Protein AF-A0A2T2WGR1-F1 (afdb_monomer_lite)

Radius of gyration: 19.53 Å; chains: 1; bounding box: 46×58×54 Å

pLDDT: mean 74.26, std 20.96, range [35.25, 97.94]

Foldseek 3Di:
DDDPPDPPPDDPLNVLQVVLQVLCVLLVHDGCLLVQLLVQLLVVCVVVVPDPVVSVLLNSLSSLLQVLVNVLQVVQCVQLVDDRNLSSVCLVPADLVDLVSVVVSLVVPPPVPDPVVVSVVSNVSDVVCGPVVSQVSLQSSLQVSLVVCVVSPDDPCSSLLSNLLQADQCQPGDDRSDHHPSRPPSVVSNNVSSVVSVVD

InterPro domains:
  IPR037522 HD-GYP domain [PF13487] (133-195)
  IPR037522 HD-GYP domain [PS51832] (8-200)
  IPR052020 Cyclic di-GMP and 3'3'-cGAMP-specific phosphodiesterases [PTHR45228] (12-194)

Secondary structure (DSSP, 8-state):
-----------HHHHHHHHHHHHHHHHTPPTTHHHHHHHHHHHHHHHTT--HHHHHHHHHHHHHTTHHHHHHHHHHHHHH-S-HHHHHHHHHHS-TT-HHHHHHHHHHTS-TT--HHHHHHHHHHHHHHHHHHHHHHHHHHHHHHHHHHHHTT--SHHHHHHHTTT--TTS--SSS---GGGS-HHHHHHHHHHHHHHT-

Sequence (200 aa):
MEDNEFQENISTAELVASLSRALDLTEGEPMGHAIRACWIGMSVGQALGLPQKERGELYYALLLKDAGCTANAQQVSNWFGTDDRTAKYALKTVNWSNLWQATRYAVGQARPGAPWRQRMQQIVSIGKRGPKAARELVAMRCTRGADIVRQLGWVDVAPQAVLNLDEHWDGSGQPKGLRGHAIPILGRILGLAQTVEIFW

Organism: Sulfobacillus thermosulfidooxidans (NCBI:txid28034)

Structure (mmCIF, N/CA/C/O backbone):
data_AF-A0A2T2WGR1-F1
#
_entry.id   AF-A0A2T2WGR1-F1
#
loop_
_atom_site.group_PDB
_atom_site.id
_atom_site.type_symbol
_atom_site.label_atom_id
_atom_site.label_alt_id
_atom_site.label_comp_id
_atom_site.label_asym_id
_atom_site.label_entity_id
_atom_site.label_seq_id
_atom_site.pdbx_PDB_ins_code
_atom_site.Cartn_x
_atom_site.Cartn_y
_atom_site.Cartn_z
_atom_site.occupancy
_atom_site.B_iso_or_equiv
_atom_site.auth_seq_id
_atom_site.auth_comp_id
_atom_site.auth_asym_id
_atom_site.auth_atom_id
_atom_site.pdbx_PDB_model_num
ATOM 1 N N . MET A 1 1 ? -21.564 41.468 20.670 1.00 38.94 1 MET A N 1
ATOM 2 C CA . MET A 1 1 ? -21.808 41.280 19.229 1.00 38.94 1 MET A CA 1
ATOM 3 C C . MET A 1 1 ? -20.433 41.059 18.636 1.00 38.94 1 MET A C 1
ATOM 5 O O . MET A 1 1 ? -19.704 42.022 18.494 1.00 38.94 1 MET A O 1
ATOM 9 N N . GLU A 1 2 ? -19.892 39.864 18.855 1.00 46.72 2 GLU A N 1
ATOM 10 C CA . GLU A 1 2 ? -20.015 38.678 17.980 1.00 46.72 2 GLU A CA 1
ATOM 11 C C . GLU A 1 2 ? -18.897 38.675 16.934 1.00 46.72 2 GLU A C 1
ATOM 13 O O . GLU A 1 2 ? -19.146 38.811 15.748 1.00 46.72 2 GLU A O 1
ATOM 18 N N . ASP A 1 3 ? -17.669 38.478 17.417 1.00 45.47 3 ASP A N 1
ATOM 19 C CA . ASP A 1 3 ? -16.572 37.931 16.618 1.00 45.47 3 ASP A CA 1
ATOM 20 C C . ASP A 1 3 ? -16.319 36.514 17.149 1.00 45.47 3 ASP A C 1
ATOM 22 O O . ASP A 1 3 ? -15.485 36.291 18.024 1.00 45.47 3 ASP A O 1
ATOM 26 N N . ASN A 1 4 ? -17.138 35.560 16.707 1.00 47.72 4 ASN A N 1
ATOM 27 C CA . ASN A 1 4 ? -16.886 34.133 16.902 1.00 47.72 4 ASN A CA 1
ATOM 28 C C . ASN A 1 4 ? -16.524 33.561 15.527 1.00 47.72 4 ASN A C 1
ATOM 30 O O . ASN A 1 4 ? -17.363 32.986 14.835 1.00 47.72 4 ASN A O 1
ATOM 34 N N . GLU A 1 5 ? -15.291 33.835 15.093 1.00 52.47 5 GLU A N 1
ATOM 35 C CA . GLU A 1 5 ? -14.703 33.221 13.903 1.00 52.47 5 GLU A CA 1
ATOM 36 C C . GLU A 1 5 ? -14.715 31.694 14.062 1.00 52.47 5 GLU A C 1
ATOM 38 O O . GLU A 1 5 ? -14.286 31.140 15.074 1.00 52.47 5 GLU A O 1
ATOM 43 N N . PHE A 1 6 ? -15.248 31.022 13.048 1.00 50.22 6 PHE A N 1
ATOM 44 C CA . PHE A 1 6 ? -15.400 29.579 12.932 1.00 50.22 6 PHE A CA 1
ATOM 45 C C . PHE A 1 6 ? -14.092 28.821 13.234 1.00 50.22 6 PHE A C 1
ATOM 47 O O . PHE A 1 6 ? -13.246 28.650 12.359 1.00 50.22 6 PHE A O 1
ATOM 54 N N . GLN A 1 7 ? -13.941 28.277 14.444 1.00 57.78 7 GLN A N 1
ATOM 55 C CA . GLN A 1 7 ? -13.034 27.147 14.675 1.00 57.78 7 GLN A CA 1
ATOM 56 C C . GLN A 1 7 ? -13.698 25.867 14.146 1.00 57.78 7 GLN A C 1
ATOM 58 O O . GLN A 1 7 ? -14.251 25.067 14.903 1.00 57.78 7 GLN A O 1
ATOM 63 N N . GLU A 1 8 ? -13.680 25.674 12.827 1.00 67.06 8 GLU A N 1
ATOM 64 C CA . GLU A 1 8 ? -13.994 24.375 12.227 1.00 67.06 8 GLU A CA 1
ATOM 65 C C . GLU A 1 8 ? -12.884 23.379 12.597 1.00 67.06 8 GLU A C 1
ATOM 67 O O . GLU A 1 8 ? -11.771 23.417 12.073 1.00 67.06 8 GLU A O 1
ATOM 72 N N . ASN A 1 9 ? -13.170 22.489 13.551 1.00 81.06 9 ASN A N 1
ATOM 73 C CA . ASN A 1 9 ? -12.269 21.399 13.917 1.00 81.06 9 ASN A CA 1
ATOM 74 C C . ASN A 1 9 ? -12.216 20.373 12.776 1.00 81.06 9 ASN A C 1
ATOM 76 O O . ASN A 1 9 ? -13.081 19.502 12.675 1.00 81.06 9 ASN A O 1
ATOM 80 N N . ILE A 1 10 ? -11.191 20.465 11.929 1.00 82.38 10 ILE A N 1
ATOM 81 C CA . ILE A 1 10 ? -10.980 19.525 10.824 1.00 82.38 10 ILE A CA 1
ATOM 82 C C . ILE A 1 10 ? -10.594 18.151 11.386 1.00 82.38 10 ILE A C 1
ATOM 84 O O . ILE A 1 10 ? -9.664 18.022 12.186 1.00 82.38 10 ILE A O 1
ATOM 88 N N . SER A 1 11 ? -11.292 17.101 10.948 1.00 89.06 11 SER A N 1
ATOM 89 C CA . SER A 1 11 ? -10.978 15.736 11.378 1.00 89.06 11 SER A CA 1
ATOM 90 C C . SER A 1 11 ? -9.701 15.205 10.708 1.00 89.06 11 SER A C 1
ATOM 92 O O . SER A 1 11 ? -9.417 15.499 9.546 1.00 89.06 11 SER A O 1
ATOM 94 N N . THR A 1 12 ? -8.945 14.340 11.395 1.00 88.25 12 THR A N 1
ATOM 95 C CA . THR A 1 12 ? -7.776 13.659 10.798 1.00 88.25 12 THR A CA 1
ATOM 96 C C . THR A 1 12 ? -8.153 12.896 9.528 1.00 88.25 12 THR A C 1
ATOM 98 O O . THR A 1 12 ? -7.403 12.898 8.557 1.00 88.25 12 THR A O 1
ATOM 101 N N . ALA A 1 13 ? -9.335 12.275 9.505 1.00 88.31 13 ALA A N 1
ATOM 102 C CA . ALA A 1 13 ? -9.830 11.551 8.341 1.00 88.31 13 ALA A CA 1
ATOM 103 C C . ALA A 1 13 ? -10.025 12.469 7.123 1.00 88.31 13 ALA A C 1
ATOM 105 O O . ALA A 1 13 ? -9.692 12.074 6.009 1.00 88.31 13 ALA A O 1
ATOM 106 N N . GLU A 1 14 ? -10.513 13.690 7.334 1.00 88.81 14 GLU A N 1
ATOM 107 C CA . GLU A 1 14 ? -10.724 14.693 6.288 1.00 88.81 14 GLU A CA 1
ATOM 108 C C . GLU A 1 14 ? -9.405 15.287 5.775 1.00 88.81 14 GLU A C 1
ATOM 110 O O . GLU A 1 14 ? -9.206 15.416 4.562 1.00 88.81 14 GLU A O 1
ATOM 115 N N . LEU A 1 15 ? -8.451 15.546 6.674 1.00 90.69 15 LEU A N 1
ATOM 116 C CA . LEU A 1 15 ? -7.092 15.948 6.298 1.00 90.69 15 LEU A CA 1
ATOM 117 C C . LEU A 1 15 ? -6.384 14.863 5.477 1.00 90.69 15 LEU A C 1
ATOM 119 O O . LEU A 1 15 ? -5.794 15.152 4.440 1.00 90.69 15 LEU A O 1
ATOM 123 N N . VAL A 1 16 ? -6.471 13.598 5.890 1.00 90.75 16 VAL A N 1
ATOM 124 C CA . VAL A 1 16 ? -5.835 12.501 5.146 1.00 90.75 16 VAL A CA 1
ATOM 125 C C . VAL A 1 16 ? -6.541 12.252 3.814 1.00 90.75 16 VAL A C 1
ATOM 127 O O . VAL A 1 16 ? -5.877 12.026 2.804 1.00 90.75 16 VAL A O 1
ATOM 130 N N . ALA A 1 17 ? -7.872 12.334 3.769 1.00 89.88 17 ALA A N 1
ATOM 131 C CA . ALA A 1 17 ? -8.618 12.183 2.524 1.00 89.88 17 ALA A CA 1
ATOM 132 C C . ALA A 1 17 ? -8.290 13.304 1.520 1.00 89.88 17 ALA A C 1
ATOM 134 O O . ALA A 1 17 ? -8.085 13.024 0.337 1.00 89.88 17 ALA A O 1
ATOM 135 N N . SER A 1 18 ? -8.185 14.558 1.968 1.00 90.69 18 SER A N 1
ATOM 136 C CA . SER A 1 18 ? -7.774 15.675 1.104 1.00 90.69 18 SER A CA 1
ATOM 137 C C . SER A 1 18 ? -6.327 15.529 0.623 1.00 90.69 18 SER A C 1
ATOM 139 O O . SER A 1 18 ? -6.069 15.692 -0.572 1.00 90.69 18 SER A O 1
ATOM 141 N N . LEU A 1 19 ? -5.406 15.111 1.498 1.00 88.75 19 LEU A N 1
ATOM 142 C CA . LEU A 1 19 ? -4.027 14.792 1.122 1.00 88.75 19 LEU A CA 1
ATOM 143 C C . LEU A 1 19 ? -3.958 13.656 0.090 1.00 88.75 19 LEU A C 1
ATOM 145 O O . LEU A 1 19 ? -3.221 13.769 -0.887 1.00 88.75 19 LEU A O 1
ATOM 149 N N . SER A 1 20 ? -4.752 12.594 0.254 1.00 89.12 20 SER A N 1
ATOM 150 C CA . SER A 1 20 ? -4.770 11.462 -0.684 1.00 89.12 20 SER A CA 1
ATOM 151 C C . SER A 1 20 ? -5.152 11.889 -2.106 1.00 89.12 20 SER A C 1
ATOM 153 O O . SER A 1 20 ? -4.539 11.451 -3.073 1.00 89.12 20 SER A O 1
ATOM 155 N N . ARG A 1 21 ? -6.080 12.845 -2.248 1.00 87.06 21 ARG A N 1
ATOM 156 C CA . ARG A 1 21 ? -6.448 13.414 -3.555 1.00 87.06 21 ARG A CA 1
ATOM 157 C C . ARG A 1 21 ? -5.318 14.220 -4.189 1.00 87.06 21 ARG A C 1
ATOM 159 O O . ARG A 1 21 ? -5.169 14.205 -5.409 1.00 87.06 21 ARG A O 1
ATOM 166 N N . ALA A 1 22 ? -4.538 14.935 -3.380 1.00 87.56 22 ALA A N 1
ATOM 167 C CA . ALA A 1 22 ? -3.352 15.631 -3.867 1.00 87.56 22 ALA A CA 1
ATOM 168 C C . ALA A 1 22 ? -2.277 14.633 -4.333 1.00 87.56 22 ALA A C 1
ATOM 170 O O . ALA A 1 22 ? -1.659 14.850 -5.375 1.00 87.56 22 ALA A O 1
ATOM 171 N N . LEU A 1 23 ? -2.100 13.519 -3.613 1.00 82.94 23 LEU A N 1
ATOM 172 C CA . LEU A 1 23 ? -1.182 12.443 -3.998 1.00 82.94 23 LEU A CA 1
ATOM 173 C C . LEU A 1 23 ? -1.599 11.786 -5.322 1.00 82.94 23 LEU A C 1
ATOM 175 O O . LEU A 1 23 ? -0.763 11.724 -6.227 1.00 82.94 23 LEU A O 1
ATOM 179 N N . ASP A 1 24 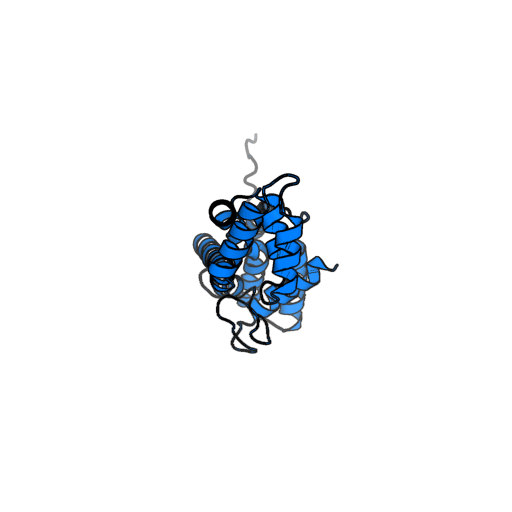? -2.885 11.437 -5.490 1.00 83.50 24 ASP A N 1
ATOM 180 C CA . ASP A 1 24 ? -3.432 10.891 -6.747 1.00 83.50 24 ASP A CA 1
ATOM 181 C C . ASP A 1 24 ? -3.017 11.763 -7.953 1.00 83.50 24 ASP A C 1
ATOM 183 O O . ASP A 1 24 ? -2.518 11.269 -8.969 1.00 83.50 24 ASP A O 1
ATOM 187 N N . LEU A 1 25 ? -3.145 13.091 -7.813 1.00 80.88 25 LEU A N 1
ATOM 188 C CA . LEU A 1 25 ? -2.783 14.052 -8.856 1.00 80.88 25 LEU A CA 1
ATOM 189 C C . LEU A 1 25 ? -1.282 14.027 -9.184 1.00 80.88 25 LEU A C 1
ATOM 191 O O . LEU A 1 25 ? -0.908 14.054 -10.358 1.00 80.88 25 LEU A O 1
ATOM 195 N N . THR A 1 26 ? -0.415 13.979 -8.168 1.00 76.00 26 THR A N 1
ATOM 196 C CA . THR A 1 26 ? 1.048 13.969 -8.369 1.00 76.00 26 THR A CA 1
ATOM 197 C C . THR A 1 26 ? 1.560 12.685 -9.021 1.00 76.00 26 THR A C 1
ATOM 199 O O . THR A 1 26 ? 2.618 12.683 -9.657 1.00 76.00 26 THR A O 1
ATOM 202 N N . GLU A 1 27 ? 0.802 11.600 -8.906 1.00 70.62 27 GLU A N 1
ATOM 203 C CA . GLU A 1 27 ? 1.142 10.299 -9.480 1.00 70.62 27 GLU A CA 1
ATOM 204 C C . GLU A 1 27 ? 0.565 10.075 -10.873 1.00 70.62 27 GLU A C 1
ATOM 206 O O . GLU A 1 27 ? 0.993 9.156 -11.578 1.00 70.62 27 GLU A O 1
ATOM 211 N N . GLY A 1 28 ? -0.350 10.951 -11.293 1.00 70.69 28 GLY A N 1
ATOM 212 C CA . GLY A 1 28 ? -1.073 10.829 -12.551 1.00 70.69 28 GLY A CA 1
ATOM 213 C C . GLY A 1 28 ? -2.161 9.758 -12.516 1.00 70.69 28 GLY A C 1
ATOM 214 O O . GLY A 1 28 ? -2.515 9.248 -13.581 1.00 70.69 28 GLY A O 1
ATOM 215 N N . GLU A 1 29 ? -2.661 9.423 -11.324 1.00 75.25 29 GLU A N 1
ATOM 216 C CA . GLU A 1 29 ? -3.815 8.548 -11.137 1.00 75.25 29 GLU A CA 1
ATOM 217 C C . GLU A 1 29 ? -5.130 9.326 -11.324 1.00 75.25 29 GLU A C 1
ATOM 219 O O . GLU A 1 29 ? -5.175 10.551 -11.135 1.00 75.25 29 GLU A O 1
ATOM 224 N N . PRO A 1 30 ? -6.232 8.651 -11.693 1.00 80.31 30 PRO A N 1
ATOM 225 C CA . PRO A 1 30 ? -7.546 9.278 -11.724 1.00 80.31 30 PRO A CA 1
ATOM 226 C C . PRO A 1 30 ? -7.929 9.790 -10.332 1.00 80.31 30 PRO A C 1
ATOM 228 O O . PRO A 1 30 ? -7.845 9.053 -9.351 1.00 80.31 30 PRO A O 1
ATOM 231 N N . MET A 1 31 ? -8.419 11.031 -10.242 1.00 82.62 31 MET A N 1
ATOM 232 C CA . MET A 1 31 ? -8.813 11.624 -8.959 1.00 82.62 31 MET A CA 1
ATOM 233 C C . MET A 1 31 ? -9.750 10.706 -8.165 1.00 82.62 31 MET A C 1
ATOM 235 O O . MET A 1 31 ? -10.770 10.236 -8.678 1.00 82.62 31 MET A O 1
ATOM 239 N N . GLY A 1 32 ? -9.425 10.489 -6.890 1.00 86.44 32 GLY A N 1
ATOM 240 C CA . GLY A 1 32 ? -10.196 9.631 -5.997 1.00 86.44 32 GLY A CA 1
ATOM 241 C C . GLY A 1 32 ? -9.827 8.151 -6.086 1.00 86.44 32 GLY A C 1
ATOM 242 O O . GLY A 1 32 ? -10.565 7.343 -5.525 1.00 86.44 32 GLY A O 1
ATOM 243 N N . HIS A 1 33 ? -8.721 7.800 -6.750 1.00 90.19 33 HIS A N 1
ATOM 244 C CA . HIS A 1 33 ? -8.173 6.442 -6.794 1.00 90.19 33 HIS A CA 1
ATOM 245 C C . HIS A 1 33 ? -7.984 5.887 -5.380 1.00 90.19 33 HIS A C 1
ATOM 247 O O . HIS A 1 33 ? -8.557 4.853 -5.023 1.00 90.19 33 HIS A O 1
ATOM 253 N N . ALA A 1 34 ? -7.279 6.628 -4.521 1.00 92.12 34 ALA A N 1
ATOM 254 C CA . ALA A 1 34 ? -7.077 6.227 -3.134 1.00 92.12 34 ALA A CA 1
ATOM 255 C C . ALA A 1 34 ? -8.397 6.053 -2.361 1.00 92.12 34 ALA A C 1
ATOM 257 O O . ALA A 1 34 ? -8.538 5.114 -1.578 1.00 92.12 34 ALA A O 1
ATOM 258 N N . ILE A 1 35 ? -9.394 6.907 -2.613 1.00 94.31 35 ILE A N 1
ATOM 259 C CA . ILE A 1 35 ? -10.696 6.858 -1.931 1.00 94.31 35 ILE A CA 1
ATOM 260 C C . ILE A 1 35 ? -11.526 5.652 -2.391 1.00 94.31 35 ILE A C 1
ATOM 262 O O . ILE A 1 35 ? -12.111 4.965 -1.554 1.00 94.31 35 ILE A O 1
ATOM 266 N N . ARG A 1 36 ? -11.574 5.360 -3.697 1.00 95.00 36 ARG A N 1
ATOM 267 C CA . ARG A 1 36 ? -12.288 4.188 -4.230 1.00 95.00 36 ARG A CA 1
ATOM 268 C C . ARG A 1 36 ? -11.655 2.888 -3.738 1.00 95.00 36 ARG A C 1
ATOM 270 O O . ARG A 1 36 ? -12.367 2.018 -3.236 1.00 95.00 36 ARG A O 1
ATOM 277 N N . ALA A 1 37 ? -10.324 2.798 -3.776 1.00 95.19 37 ALA A N 1
ATOM 278 C CA . ALA A 1 37 ? -9.593 1.670 -3.209 1.00 95.19 37 ALA A CA 1
ATOM 279 C C . ALA A 1 37 ? -9.858 1.547 -1.698 1.00 95.19 37 ALA A C 1
ATOM 281 O O . ALA A 1 37 ? -10.085 0.446 -1.197 1.00 95.19 37 ALA A O 1
ATOM 282 N N . CYS A 1 38 ? -9.911 2.672 -0.975 1.00 96.75 38 CYS A N 1
ATOM 283 C CA . CYS A 1 38 ? -10.272 2.692 0.440 1.00 96.75 38 CYS A CA 1
ATOM 284 C C . CYS A 1 38 ? -11.665 2.105 0.681 1.00 96.75 38 CYS A C 1
ATOM 286 O O . CYS A 1 38 ? -11.827 1.215 1.514 1.00 96.75 38 CYS A O 1
ATOM 288 N N . TRP A 1 39 ? -12.662 2.520 -0.096 1.00 97.00 39 TRP A N 1
ATOM 289 C CA . TRP A 1 39 ? -14.022 2.005 0.033 1.00 97.00 39 TRP A CA 1
ATOM 290 C C . TRP A 1 39 ? -14.115 0.492 -0.225 1.00 97.00 39 TRP A C 1
ATOM 292 O O . TRP A 1 39 ? -14.731 -0.232 0.566 1.00 97.00 39 TRP A O 1
ATOM 302 N N . ILE A 1 40 ? -13.445 -0.008 -1.268 1.00 97.38 40 ILE A N 1
ATOM 303 C CA . ILE A 1 40 ? -13.381 -1.445 -1.579 1.00 97.38 40 ILE A CA 1
ATOM 304 C C . ILE A 1 40 ? -12.699 -2.206 -0.435 1.00 97.38 40 ILE A C 1
ATOM 306 O O . ILE A 1 40 ? -13.253 -3.170 0.095 1.00 97.38 40 ILE A O 1
ATOM 310 N N . GLY A 1 41 ? -11.516 -1.756 -0.013 1.00 97.44 41 GLY A N 1
ATOM 311 C CA . GLY A 1 41 ? -10.738 -2.422 1.030 1.00 97.44 41 GLY A CA 1
ATOM 312 C C . GLY A 1 41 ? -11.450 -2.435 2.383 1.00 97.44 41 GLY A C 1
ATOM 313 O O . GLY A 1 41 ? -11.480 -3.467 3.052 1.00 97.44 41 GLY A O 1
ATOM 314 N N . MET A 1 42 ? -12.101 -1.333 2.762 1.00 97.94 42 MET A N 1
ATOM 315 C CA . MET A 1 42 ? -12.898 -1.256 3.990 1.00 97.94 42 MET A CA 1
ATOM 316 C C . MET A 1 42 ? -14.113 -2.184 3.948 1.00 97.94 42 MET A C 1
ATOM 318 O O . MET A 1 42 ? -14.413 -2.831 4.953 1.00 97.94 42 MET A O 1
ATOM 322 N N . SER A 1 43 ? -14.761 -2.317 2.787 1.00 97.88 43 SER A N 1
ATOM 323 C CA . SER A 1 43 ? -15.871 -3.259 2.592 1.00 97.88 43 SER A CA 1
ATOM 324 C C . SER A 1 43 ? -15.414 -4.709 2.777 1.00 97.88 43 SER A C 1
ATOM 326 O O . SER A 1 43 ? -16.065 -5.483 3.481 1.00 97.88 43 SER A O 1
ATOM 328 N N . VAL A 1 44 ? -14.248 -5.066 2.229 1.00 97.81 44 VAL A N 1
ATOM 329 C CA . VAL A 1 44 ? -13.627 -6.385 2.434 1.00 97.81 44 VAL A CA 1
ATOM 330 C C . VAL A 1 44 ? -13.270 -6.601 3.907 1.00 97.81 44 VAL A C 1
ATOM 332 O O . VAL A 1 44 ?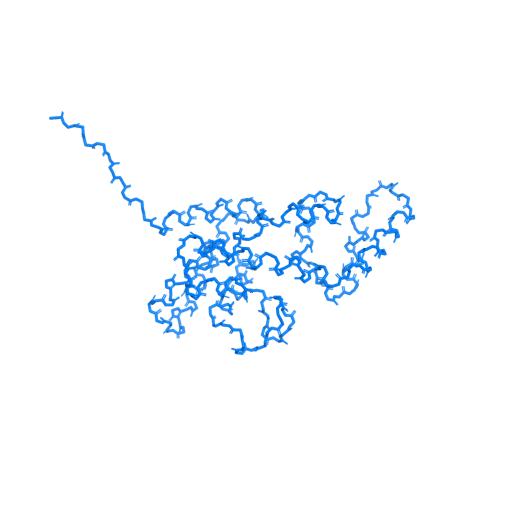 -13.614 -7.634 4.479 1.00 97.81 44 VAL A O 1
ATOM 335 N N . GLY A 1 45 ? -12.626 -5.626 4.553 1.00 97.25 45 GLY A N 1
ATOM 336 C CA . GLY A 1 45 ? -12.263 -5.709 5.969 1.00 97.25 45 GLY A CA 1
ATOM 337 C C . GLY A 1 45 ? -13.477 -5.869 6.890 1.00 97.25 45 GLY A C 1
ATOM 338 O O . GLY A 1 45 ? -13.427 -6.626 7.860 1.00 97.25 45 GLY A O 1
ATOM 339 N N . GLN A 1 46 ? -14.590 -5.209 6.567 1.00 97.31 46 GLN A N 1
ATOM 340 C CA . GLN A 1 46 ? -15.856 -5.376 7.277 1.00 97.31 46 GLN A CA 1
ATOM 341 C C . GLN A 1 46 ? -16.452 -6.771 7.066 1.00 97.31 46 GLN A C 1
ATOM 343 O O . GLN A 1 46 ? -16.861 -7.397 8.042 1.00 97.31 46 GLN A O 1
ATOM 348 N N . ALA A 1 47 ? -16.468 -7.277 5.831 1.00 97.75 47 ALA A N 1
ATOM 349 C CA . ALA A 1 47 ? -16.977 -8.614 5.523 1.00 97.75 47 ALA A CA 1
ATOM 350 C C . ALA A 1 47 ? -16.163 -9.731 6.202 1.00 97.75 47 ALA A C 1
ATOM 352 O O . ALA A 1 47 ? -16.721 -10.754 6.589 1.00 97.75 47 ALA A O 1
ATOM 353 N N . LEU A 1 48 ? -14.857 -9.520 6.394 1.00 97.06 48 LEU A N 1
ATOM 354 C CA . LEU A 1 48 ? -13.969 -10.432 7.123 1.00 97.06 48 LEU A CA 1
ATOM 355 C C . LEU A 1 48 ? -14.077 -10.315 8.653 1.00 97.06 48 LEU A C 1
ATOM 357 O O . LEU A 1 48 ? -13.437 -11.088 9.362 1.00 97.06 48 LEU A O 1
ATOM 361 N N . GLY A 1 49 ? -14.856 -9.361 9.172 1.00 97.12 49 GLY A N 1
ATOM 362 C CA . GLY A 1 49 ? -15.028 -9.162 10.610 1.00 97.12 49 GLY A CA 1
ATOM 363 C C . GLY A 1 49 ? -13.787 -8.609 11.316 1.00 97.12 49 GLY A C 1
ATOM 364 O O . GLY A 1 49 ? -13.561 -8.933 12.481 1.00 97.12 49 GLY A O 1
ATOM 365 N N . LEU A 1 50 ? -12.973 -7.788 10.636 1.00 96.31 50 LEU A N 1
ATOM 366 C CA . LEU A 1 50 ? -11.777 -7.206 11.252 1.00 96.31 50 LEU A CA 1
ATOM 367 C C . LEU A 1 50 ? -12.133 -6.360 12.494 1.00 96.31 50 LEU A C 1
ATOM 369 O O . LEU A 1 50 ? -13.095 -5.580 12.454 1.00 96.31 50 LEU A O 1
ATOM 373 N N . PRO A 1 51 ? -11.339 -6.441 13.581 1.00 95.81 51 PRO A N 1
ATOM 374 C CA . PRO A 1 51 ? -11.528 -5.610 14.766 1.00 95.81 51 PRO A CA 1
ATOM 375 C C . PRO A 1 51 ? -11.536 -4.113 14.436 1.00 95.81 51 PRO A C 1
ATOM 377 O O . PRO A 1 51 ? -10.866 -3.661 13.509 1.00 95.81 51 PRO A O 1
ATOM 380 N N . GLN A 1 52 ? -12.239 -3.306 15.238 1.00 92.69 52 GLN A N 1
ATOM 381 C CA . GLN A 1 52 ? -12.330 -1.852 15.024 1.00 92.69 52 GLN A CA 1
ATOM 382 C C . GLN A 1 52 ? -10.956 -1.176 14.904 1.00 92.69 52 GLN A C 1
ATOM 384 O O . GLN A 1 52 ? -10.779 -0.315 14.045 1.00 92.69 52 GLN A O 1
ATOM 389 N N . LYS A 1 53 ? -9.984 -1.594 15.727 1.00 91.56 53 LYS A N 1
ATOM 390 C CA . LYS A 1 53 ? -8.612 -1.072 15.679 1.00 91.56 53 LYS A CA 1
ATOM 391 C C . LYS A 1 53 ? -7.964 -1.332 14.313 1.00 91.56 53 LYS A C 1
ATOM 393 O O . LYS A 1 53 ? -7.461 -0.405 13.690 1.00 91.56 53 LYS A O 1
ATOM 398 N N . GLU A 1 54 ? -8.039 -2.566 13.818 1.00 93.62 54 GLU A N 1
ATOM 399 C CA . GLU A 1 54 ? -7.465 -2.949 12.522 1.00 93.62 54 GLU A CA 1
ATOM 400 C C . GLU A 1 54 ? -8.182 -2.289 11.343 1.00 93.62 54 GLU A C 1
ATOM 402 O O . GLU A 1 54 ? -7.537 -1.929 10.366 1.00 93.62 54 GLU A O 1
ATOM 407 N N . ARG A 1 55 ? -9.498 -2.067 11.437 1.00 94.44 55 ARG A N 1
ATOM 408 C CA . ARG A 1 55 ? -10.242 -1.301 10.426 1.00 94.44 55 ARG A CA 1
ATOM 409 C C . ARG A 1 55 ? -9.787 0.158 10.358 1.00 94.44 55 ARG A C 1
ATOM 411 O O . ARG A 1 55 ? -9.696 0.704 9.265 1.00 94.44 55 ARG A O 1
ATOM 418 N N . GLY A 1 56 ? -9.465 0.773 11.498 1.00 93.19 56 GLY A N 1
ATOM 419 C CA . GLY A 1 56 ? -8.870 2.112 11.538 1.00 93.19 56 GLY A CA 1
ATOM 420 C C . GLY A 1 56 ? -7.496 2.155 10.863 1.00 93.19 56 GLY A C 1
ATOM 421 O O . GLY A 1 56 ? -7.253 3.008 10.016 1.00 93.19 56 GLY A O 1
ATOM 422 N N . GLU A 1 57 ? -6.626 1.194 11.173 1.00 94.25 57 GLU A N 1
ATOM 423 C CA . GLU A 1 57 ? -5.313 1.056 10.524 1.00 94.25 57 GLU A CA 1
ATOM 424 C C . GLU A 1 57 ? -5.445 0.814 9.010 1.00 94.25 57 GLU A C 1
ATOM 426 O O . GLU A 1 57 ? -4.741 1.432 8.213 1.00 94.25 57 GLU A O 1
ATOM 431 N N . LEU A 1 58 ? -6.381 -0.047 8.601 1.00 95.88 58 LEU A N 1
ATOM 432 C CA . LEU A 1 58 ? -6.670 -0.342 7.199 1.00 95.88 58 LEU A CA 1
ATOM 433 C C . LEU A 1 58 ? -7.134 0.907 6.438 1.00 95.88 58 LEU A C 1
ATOM 435 O O . LEU A 1 58 ? -6.661 1.146 5.329 1.00 95.88 58 LEU A O 1
ATOM 439 N N . TYR A 1 59 ? -8.014 1.712 7.038 1.00 95.31 59 TYR A N 1
ATOM 440 C CA . TYR A 1 59 ? -8.520 2.952 6.446 1.00 95.31 59 TYR A CA 1
ATOM 441 C C . TYR A 1 59 ? -7.381 3.908 6.072 1.00 95.31 59 TYR A C 1
ATOM 443 O O . TYR A 1 59 ? -7.285 4.353 4.927 1.00 95.31 59 TYR A O 1
ATOM 451 N N . TYR A 1 60 ? -6.478 4.185 7.015 1.00 94.12 60 TYR A N 1
ATOM 452 C CA . TYR A 1 60 ? -5.358 5.093 6.767 1.00 94.12 60 TYR A CA 1
ATOM 453 C C . TYR A 1 60 ? -4.301 4.475 5.851 1.00 94.12 60 TYR A C 1
ATOM 455 O O . TYR A 1 60 ? -3.768 5.175 4.991 1.00 94.12 60 TYR A O 1
ATOM 463 N N . ALA A 1 61 ? -4.051 3.166 5.960 1.00 94.88 61 ALA A N 1
ATOM 464 C CA . ALA A 1 61 ? -3.166 2.464 5.037 1.00 94.88 61 ALA A CA 1
ATOM 465 C C . ALA A 1 61 ? -3.651 2.568 3.584 1.00 94.88 61 ALA A C 1
ATOM 467 O O . ALA A 1 61 ? -2.836 2.810 2.704 1.00 94.88 61 ALA A O 1
ATOM 468 N N . LEU A 1 62 ? -4.957 2.431 3.324 1.00 95.44 62 LEU A N 1
ATOM 469 C CA . LEU A 1 62 ? -5.528 2.527 1.974 1.00 95.44 62 LEU A CA 1
ATOM 470 C C . LEU A 1 62 ? -5.415 3.938 1.383 1.00 95.44 62 LEU A C 1
ATOM 472 O O . LEU A 1 62 ? -5.108 4.077 0.200 1.00 95.44 62 LEU A O 1
ATOM 476 N N . LEU A 1 63 ? -5.638 4.975 2.196 1.00 94.00 63 LEU A N 1
ATOM 477 C CA . LEU A 1 63 ? -5.542 6.368 1.746 1.00 94.00 63 LEU A CA 1
ATOM 478 C C . LEU A 1 63 ? -4.098 6.831 1.518 1.00 94.00 63 LEU A C 1
ATOM 480 O O . LEU A 1 63 ? -3.858 7.685 0.671 1.00 94.00 63 LEU A O 1
ATOM 484 N N . LEU A 1 64 ? -3.145 6.282 2.274 1.00 91.75 64 LEU A N 1
ATOM 485 C CA . LEU A 1 64 ? -1.735 6.685 2.245 1.00 91.75 64 LEU A CA 1
ATOM 486 C C . LEU A 1 64 ? -0.833 5.712 1.476 1.00 91.75 64 LEU A C 1
ATOM 488 O O . LEU A 1 64 ? 0.380 5.924 1.429 1.00 91.75 64 LEU A O 1
ATOM 492 N N . LYS A 1 65 ? -1.396 4.655 0.877 1.00 89.69 65 LYS A N 1
ATOM 493 C CA . LYS A 1 65 ? -0.640 3.577 0.216 1.00 89.69 65 LYS A CA 1
ATOM 494 C C . LYS A 1 65 ? 0.346 4.088 -0.841 1.00 89.69 65 LYS A C 1
ATOM 496 O O . LYS A 1 65 ? 1.427 3.526 -1.000 1.00 89.69 65 LYS A O 1
ATOM 501 N N . ASP A 1 66 ? 0.001 5.198 -1.485 1.00 87.31 66 ASP A N 1
ATOM 502 C CA . ASP A 1 66 ? 0.763 5.775 -2.587 1.00 87.31 66 ASP A CA 1
ATOM 503 C C . ASP A 1 66 ? 1.743 6.879 -2.150 1.00 87.31 66 ASP A C 1
ATOM 505 O O . ASP A 1 66 ? 2.608 7.294 -2.914 1.00 87.31 66 ASP A O 1
ATOM 509 N N . ALA A 1 67 ? 1.752 7.280 -0.872 1.00 84.69 67 ALA A N 1
ATOM 510 C CA . ALA A 1 67 ? 2.619 8.359 -0.381 1.00 84.69 67 ALA A CA 1
ATOM 511 C C . ALA A 1 67 ? 4.119 8.164 -0.713 1.00 84.69 67 ALA A C 1
ATOM 513 O O . ALA A 1 67 ? 4.856 9.135 -0.893 1.00 84.69 67 ALA A O 1
ATOM 514 N N . GLY A 1 68 ? 4.578 6.912 -0.847 1.00 77.94 68 GLY A N 1
ATOM 515 C CA . GLY A 1 68 ? 5.952 6.567 -1.229 1.00 77.94 68 GLY A CA 1
ATOM 516 C C . GLY A 1 68 ? 6.299 6.737 -2.719 1.00 77.94 68 GLY A C 1
ATOM 517 O O . GLY A 1 68 ? 7.484 6.760 -3.067 1.00 77.94 68 GLY A O 1
ATOM 518 N N . CYS A 1 69 ? 5.315 6.861 -3.613 1.00 68.38 69 CYS A N 1
ATOM 519 C CA . CYS A 1 69 ? 5.516 6.985 -5.061 1.00 68.38 69 CYS A CA 1
ATOM 520 C C . CYS A 1 69 ? 6.165 8.322 -5.449 1.00 68.38 69 CYS A C 1
ATOM 522 O O . CYS A 1 69 ? 7.037 8.362 -6.323 1.00 68.38 69 CYS A O 1
ATOM 524 N N . THR A 1 70 ? 5.790 9.408 -4.770 1.00 60.34 70 THR A N 1
ATOM 525 C CA . THR A 1 70 ? 6.302 10.767 -5.023 1.00 60.34 70 THR A CA 1
ATOM 526 C C . THR A 1 70 ? 7.806 10.878 -4.756 1.00 60.34 70 THR A C 1
ATOM 528 O O . THR A 1 70 ? 8.547 11.464 -5.546 1.00 60.34 70 THR A O 1
ATOM 531 N N . ALA A 1 71 ? 8.298 10.215 -3.708 1.00 53.72 71 ALA A N 1
ATOM 532 C CA . ALA A 1 71 ? 9.703 10.252 -3.315 1.00 53.72 71 ALA A CA 1
ATOM 533 C C . ALA A 1 71 ? 10.643 9.509 -4.292 1.00 53.72 71 ALA A C 1
ATOM 535 O O . ALA A 1 71 ? 11.854 9.754 -4.290 1.00 53.72 71 ALA A O 1
ATOM 536 N N . ASN A 1 72 ? 10.128 8.587 -5.118 1.00 50.91 72 ASN A N 1
ATOM 537 C CA . ASN 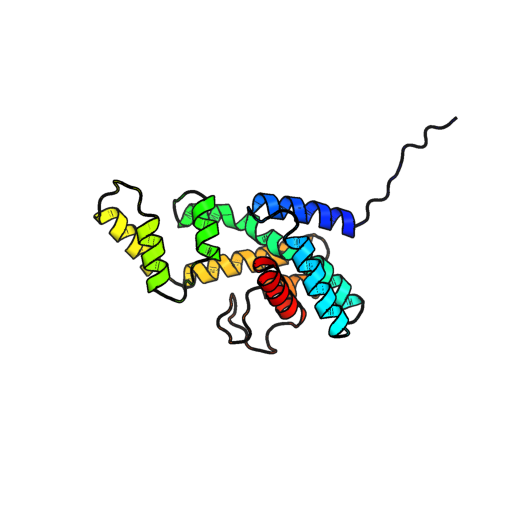A 1 72 ? 10.939 7.752 -6.015 1.00 50.91 72 ASN A CA 1
ATOM 538 C C . ASN A 1 72 ? 11.140 8.347 -7.423 1.00 50.91 72 ASN A C 1
ATOM 540 O O . ASN A 1 72 ? 12.036 7.913 -8.147 1.00 50.91 72 ASN A O 1
ATOM 544 N N . ALA A 1 73 ? 10.362 9.363 -7.811 1.00 49.34 73 ALA A N 1
ATOM 545 C CA . ALA A 1 73 ? 10.434 9.983 -9.140 1.00 49.34 73 ALA A CA 1
ATOM 546 C C . ALA A 1 73 ? 11.848 10.493 -9.486 1.00 49.34 73 ALA A C 1
ATOM 548 O O . ALA A 1 73 ? 12.360 10.255 -10.579 1.00 49.34 73 ALA A O 1
ATOM 549 N N . GLN A 1 74 ? 12.537 11.092 -8.508 1.00 40.03 74 GLN A N 1
ATOM 550 C CA . GLN A 1 74 ? 13.904 11.595 -8.673 1.00 40.03 74 GLN A CA 1
ATOM 551 C C . GLN A 1 74 ? 14.920 10.473 -8.979 1.00 40.03 74 GLN A C 1
ATOM 553 O O . GLN A 1 74 ? 15.833 10.663 -9.780 1.00 40.03 74 GLN A O 1
ATOM 558 N N . GLN A 1 75 ? 14.772 9.292 -8.363 1.00 43.66 75 GLN A N 1
ATOM 559 C CA . GLN A 1 75 ? 15.692 8.162 -8.568 1.00 43.66 75 GLN A CA 1
ATOM 560 C C . GLN A 1 75 ? 15.396 7.404 -9.865 1.00 43.66 75 GLN A C 1
ATOM 562 O O . GLN A 1 75 ? 16.327 7.030 -10.577 1.00 43.66 75 GLN A O 1
ATOM 567 N N . VAL A 1 76 ? 14.115 7.256 -10.224 1.00 48.59 76 VAL A N 1
ATOM 568 C CA . VAL A 1 76 ? 13.691 6.720 -11.528 1.00 48.59 76 VAL A CA 1
ATOM 569 C C . VAL A 1 76 ? 14.226 7.604 -12.664 1.00 48.59 76 VAL A C 1
ATOM 571 O O . VAL A 1 76 ? 14.833 7.089 -13.603 1.00 48.59 76 VAL A O 1
ATOM 574 N N . SER A 1 77 ? 14.099 8.930 -12.549 1.00 42.94 77 SER A N 1
ATOM 575 C CA . SER A 1 77 ? 14.620 9.895 -13.530 1.00 42.94 77 SER A CA 1
ATOM 576 C C . SER A 1 77 ? 16.147 9.806 -13.689 1.00 42.94 77 SER A C 1
ATOM 578 O O . SER A 1 77 ? 16.658 9.703 -14.808 1.00 42.94 77 SER A O 1
ATOM 580 N N . ASN A 1 78 ? 16.885 9.707 -12.576 1.00 42.66 78 ASN A N 1
ATOM 581 C CA . ASN A 1 78 ? 18.345 9.573 -12.593 1.00 42.66 78 ASN A CA 1
ATOM 582 C C . ASN A 1 78 ? 18.836 8.237 -13.182 1.00 42.66 78 ASN A C 1
ATOM 584 O O . ASN A 1 78 ? 19.924 8.181 -13.758 1.00 42.66 78 ASN A O 1
ATOM 588 N N . TRP A 1 79 ? 18.071 7.150 -13.037 1.00 40.41 79 TRP A N 1
ATOM 589 C CA . TRP A 1 79 ? 18.475 5.824 -13.519 1.00 40.41 79 TRP A CA 1
ATOM 590 C C . TRP A 1 79 ? 18.055 5.522 -14.954 1.00 40.41 79 TRP A C 1
ATOM 592 O O . TRP A 1 79 ? 18.806 4.842 -15.659 1.00 40.41 79 TRP A O 1
ATOM 602 N N . PHE A 1 80 ? 16.897 6.019 -15.392 1.00 41.66 80 PHE A N 1
ATOM 603 C CA . PHE A 1 80 ? 16.371 5.743 -16.731 1.00 41.66 80 PHE A CA 1
ATOM 604 C C . PHE A 1 80 ? 16.651 6.856 -17.745 1.00 41.66 80 PHE A C 1
ATOM 606 O O . PHE A 1 80 ? 16.577 6.595 -18.944 1.00 41.66 80 PHE A O 1
ATOM 613 N N . GLY A 1 81 ? 17.045 8.061 -17.310 1.00 39.41 81 GLY A N 1
ATOM 614 C CA . GLY A 1 81 ? 17.486 9.139 -18.207 1.00 39.41 81 GLY A CA 1
ATOM 615 C C . GLY A 1 81 ? 16.431 9.570 -19.236 1.00 39.41 81 GLY A C 1
ATOM 616 O O . GLY A 1 81 ? 16.776 10.088 -20.300 1.00 39.41 81 GLY A O 1
ATOM 617 N N . THR A 1 82 ? 15.152 9.323 -18.945 1.00 42.41 82 THR A N 1
ATOM 618 C CA . THR A 1 82 ? 14.003 9.622 -19.807 1.00 42.41 82 THR A CA 1
ATOM 619 C C . THR A 1 82 ? 12.869 10.239 -19.002 1.00 42.41 82 THR A C 1
ATOM 621 O O . THR A 1 82 ? 12.749 9.993 -17.806 1.00 42.41 82 THR A O 1
ATOM 624 N N . ASP A 1 83 ? 12.048 11.018 -19.702 1.00 45.53 83 ASP A N 1
ATOM 625 C CA . ASP A 1 83 ? 10.956 11.845 -19.191 1.00 45.53 83 ASP A CA 1
ATOM 626 C C . ASP A 1 83 ? 9.981 11.102 -18.245 1.00 45.53 83 ASP A C 1
ATOM 628 O O . ASP A 1 83 ? 9.595 9.949 -18.479 1.00 45.53 83 ASP A O 1
ATOM 632 N N . ASP A 1 84 ? 9.599 11.786 -17.163 1.00 50.75 84 ASP A N 1
ATOM 633 C CA . ASP A 1 84 ? 9.123 11.218 -15.887 1.00 50.75 84 ASP A CA 1
ATOM 634 C C . ASP A 1 84 ? 7.737 10.541 -15.989 1.00 50.75 84 ASP A C 1
ATOM 636 O O . ASP A 1 84 ? 7.435 9.584 -15.274 1.00 50.75 84 ASP A O 1
ATOM 640 N N . ARG A 1 85 ? 6.887 10.974 -16.931 1.00 44.09 85 ARG A N 1
ATOM 641 C CA . ARG A 1 85 ? 5.528 10.421 -17.115 1.00 44.09 85 ARG A CA 1
ATOM 642 C C . ARG A 1 85 ? 5.527 9.059 -17.807 1.00 44.09 85 ARG A C 1
ATOM 644 O O . ARG A 1 85 ? 4.815 8.150 -17.385 1.00 44.09 85 ARG A O 1
ATOM 651 N N . THR A 1 86 ? 6.333 8.888 -18.850 1.00 46.62 86 THR A N 1
ATOM 652 C CA . THR A 1 86 ? 6.313 7.677 -19.686 1.00 46.62 86 THR A CA 1
ATOM 653 C C . THR A 1 86 ? 7.009 6.505 -18.990 1.00 46.62 86 THR A C 1
ATOM 655 O O . THR A 1 86 ? 6.579 5.359 -19.119 1.00 46.62 86 THR A O 1
ATOM 658 N N . ALA A 1 87 ? 8.045 6.793 -18.193 1.00 48.28 87 ALA A N 1
ATOM 659 C CA . ALA A 1 87 ? 8.741 5.796 -17.382 1.00 48.28 87 ALA A CA 1
ATOM 660 C C . ALA A 1 87 ? 7.865 5.247 -16.242 1.00 48.28 87 ALA A C 1
ATOM 662 O O . ALA A 1 87 ? 7.833 4.032 -16.031 1.00 48.28 87 ALA A O 1
ATOM 663 N N . LYS A 1 88 ? 7.103 6.114 -15.557 1.00 44.44 88 LYS A N 1
ATOM 664 C CA . LYS A 1 88 ? 6.166 5.713 -14.491 1.00 44.44 88 LYS A CA 1
ATOM 665 C C . LYS A 1 88 ? 5.028 4.834 -15.013 1.00 44.44 88 LYS A C 1
ATOM 667 O O . LYS A 1 88 ? 4.744 3.798 -14.415 1.00 44.44 88 LYS A O 1
ATOM 672 N N . TYR A 1 89 ? 4.440 5.184 -16.159 1.00 44.84 89 TYR A N 1
ATOM 673 C CA . TYR A 1 89 ? 3.379 4.384 -16.787 1.00 44.84 89 TYR A CA 1
ATOM 674 C C . TYR A 1 89 ? 3.849 2.983 -17.191 1.00 44.84 89 TYR A C 1
ATOM 676 O O . TYR A 1 89 ? 3.128 1.997 -17.042 1.00 44.84 89 TYR A O 1
ATOM 684 N N . ALA A 1 90 ? 5.081 2.867 -17.668 1.00 45.56 90 ALA A N 1
ATOM 685 C CA . ALA A 1 90 ? 5.630 1.586 -18.072 1.00 45.56 90 ALA A CA 1
ATOM 686 C C . ALA A 1 90 ? 6.073 0.702 -16.910 1.00 45.56 90 ALA A C 1
ATOM 688 O O . ALA A 1 90 ? 5.952 -0.514 -16.989 1.00 45.56 90 ALA A O 1
ATOM 689 N N . LEU A 1 91 ? 6.549 1.292 -15.811 1.00 46.88 91 LEU A N 1
ATOM 690 C CA . LEU A 1 91 ? 6.824 0.542 -14.586 1.00 46.88 91 LEU A CA 1
ATOM 691 C C . LEU A 1 91 ? 5.552 -0.123 -14.036 1.00 46.88 91 LEU A C 1
ATOM 693 O O . LEU A 1 91 ? 5.638 -1.251 -13.561 1.00 46.88 91 LEU A O 1
ATOM 697 N N . LYS A 1 92 ? 4.392 0.541 -14.161 1.00 40.81 92 LYS A N 1
ATOM 698 C CA . LYS A 1 92 ? 3.082 0.032 -13.715 1.00 40.81 92 LYS A CA 1
ATOM 699 C C . LYS A 1 92 ? 2.457 -1.012 -14.655 1.00 40.81 92 LYS A C 1
ATOM 701 O O . LYS A 1 92 ? 1.674 -1.836 -14.203 1.00 40.81 92 LYS A O 1
ATOM 706 N N . THR A 1 93 ? 2.793 -1.004 -15.946 1.00 38.41 93 THR A N 1
ATOM 707 C CA . THR A 1 93 ? 2.119 -1.843 -16.966 1.00 38.41 93 THR A CA 1
ATOM 708 C C . THR A 1 93 ? 2.976 -2.972 -17.529 1.00 38.41 93 THR A C 1
ATOM 710 O O . THR A 1 93 ? 2.451 -3.908 -18.133 1.00 38.41 93 THR A O 1
ATOM 713 N N . VAL A 1 94 ? 4.296 -2.910 -17.354 1.00 40.69 94 VAL A N 1
ATOM 714 C CA . VAL A 1 94 ? 5.228 -3.880 -17.930 1.00 40.69 94 VAL A CA 1
ATOM 715 C C . VAL A 1 94 ? 5.647 -4.871 -16.858 1.00 40.69 94 VAL A C 1
ATOM 717 O O . VAL A 1 94 ? 6.236 -4.509 -15.843 1.00 40.69 94 VAL A O 1
ATOM 720 N N . ASN A 1 95 ? 5.380 -6.152 -17.097 1.00 42.38 95 ASN A N 1
ATOM 721 C CA . ASN A 1 95 ? 5.826 -7.205 -16.204 1.00 42.38 95 ASN A CA 1
ATOM 722 C C . ASN A 1 95 ? 7.336 -7.439 -16.393 1.00 42.38 95 ASN A C 1
ATOM 724 O O . ASN A 1 95 ? 7.771 -8.121 -17.321 1.00 42.38 95 ASN A O 1
ATOM 728 N N . TRP A 1 96 ? 8.146 -6.867 -15.499 1.00 43.72 96 TRP A N 1
ATOM 729 C CA . TRP A 1 96 ? 9.616 -6.923 -15.534 1.00 43.72 96 TRP A CA 1
ATOM 730 C C . TRP A 1 96 ? 10.203 -8.319 -15.286 1.00 43.72 96 TRP A C 1
ATOM 732 O O . TRP A 1 96 ? 11.402 -8.521 -15.482 1.00 43.72 96 TRP A O 1
ATOM 742 N N . SER A 1 97 ? 9.378 -9.293 -14.888 1.00 41.31 97 SER A N 1
ATOM 743 C CA . SER A 1 97 ? 9.779 -10.705 -14.839 1.00 41.31 97 SER A CA 1
ATOM 744 C C . SER A 1 97 ? 9.853 -11.348 -16.230 1.00 41.31 97 SER A C 1
ATOM 746 O O . SER A 1 97 ? 10.503 -12.378 -16.400 1.00 41.31 97 SER A O 1
ATOM 748 N N . ASN A 1 98 ? 9.231 -10.728 -17.240 1.00 40.34 98 ASN A N 1
ATOM 749 C CA . ASN A 1 98 ? 9.115 -11.270 -18.582 1.00 40.34 98 ASN A CA 1
ATOM 750 C C . ASN A 1 98 ? 9.974 -10.462 -19.570 1.00 40.34 98 ASN A C 1
ATOM 752 O O . ASN A 1 98 ? 9.636 -9.343 -19.969 1.00 40.34 98 ASN A O 1
ATOM 756 N N . LEU A 1 99 ? 11.106 -11.048 -19.974 1.00 35.25 99 LEU A N 1
ATOM 757 C CA . LEU A 1 99 ? 12.154 -10.394 -20.769 1.00 35.25 99 LEU A CA 1
ATOM 758 C C . LEU A 1 99 ? 11.623 -9.800 -22.087 1.00 35.25 99 LEU A C 1
ATOM 760 O O . LEU A 1 99 ? 12.116 -8.761 -22.526 1.00 35.25 99 LEU A O 1
ATOM 764 N N . TRP A 1 100 ? 10.585 -10.414 -22.668 1.00 35.47 100 TRP A N 1
ATOM 765 C CA . TRP A 1 100 ? 9.922 -10.000 -23.911 1.00 35.47 100 TRP A CA 1
ATOM 766 C C . TRP A 1 100 ? 9.124 -8.697 -23.802 1.00 35.47 100 TRP A C 1
ATOM 768 O O . TRP A 1 100 ? 9.118 -7.888 -24.731 1.00 35.47 100 TRP A O 1
ATOM 778 N N . GLN A 1 101 ? 8.464 -8.456 -22.668 1.00 49.53 101 GLN A N 1
ATOM 779 C CA . GLN A 1 101 ? 7.695 -7.223 -22.466 1.00 49.53 101 GLN A CA 1
ATOM 780 C C . GLN A 1 101 ? 8.627 -6.046 -22.156 1.00 49.53 101 GLN A C 1
ATOM 782 O O . GLN A 1 101 ? 8.437 -4.953 -22.692 1.00 49.53 101 GLN A O 1
ATOM 787 N N . ALA A 1 102 ? 9.700 -6.302 -21.400 1.00 45.56 102 ALA A N 1
ATOM 788 C CA . ALA A 1 102 ? 10.769 -5.335 -21.166 1.00 45.56 102 ALA A CA 1
ATOM 789 C C . ALA A 1 102 ? 11.494 -4.942 -22.470 1.00 45.56 102 ALA A C 1
ATOM 791 O O . ALA A 1 102 ? 11.775 -3.762 -22.683 1.00 45.56 102 ALA A O 1
ATOM 792 N N . THR A 1 103 ? 11.737 -5.894 -23.385 1.00 37.91 103 THR A N 1
ATOM 793 C CA . THR A 1 103 ? 12.323 -5.585 -24.706 1.00 37.91 103 THR A CA 1
ATOM 794 C C . THR A 1 103 ? 11.366 -4.789 -25.589 1.00 37.91 103 THR A C 1
ATOM 796 O O . THR A 1 103 ? 11.797 -3.821 -26.210 1.00 37.91 103 THR A O 1
ATOM 799 N N . ARG A 1 104 ? 10.069 -5.128 -25.629 1.00 46.78 104 ARG A N 1
ATOM 800 C CA . ARG A 1 104 ? 9.079 -4.385 -26.433 1.00 46.78 104 ARG A CA 1
ATOM 801 C C . ARG A 1 104 ? 8.926 -2.934 -25.966 1.00 46.78 104 ARG A C 1
ATOM 803 O O . ARG A 1 104 ? 8.815 -2.033 -26.794 1.00 46.78 104 ARG A O 1
ATOM 810 N N . TYR A 1 105 ? 8.987 -2.705 -24.656 1.00 50.50 105 TYR A N 1
ATOM 811 C CA . TYR A 1 105 ? 8.982 -1.367 -24.070 1.00 50.50 105 TYR A CA 1
ATOM 812 C C . TYR A 1 105 ? 10.274 -0.584 -24.366 1.00 50.50 105 TYR A C 1
ATOM 814 O O . TYR A 1 105 ? 10.211 0.566 -24.800 1.00 50.50 105 TYR A O 1
ATOM 822 N N . ALA A 1 106 ? 11.443 -1.222 -24.232 1.00 48.94 106 ALA A N 1
ATOM 823 C CA . ALA A 1 106 ? 12.729 -0.610 -24.577 1.00 48.94 106 ALA A CA 1
ATOM 824 C C . ALA A 1 106 ? 12.823 -0.224 -26.068 1.00 48.94 106 ALA A C 1
ATOM 826 O O . ALA A 1 106 ? 13.411 0.800 -26.409 1.00 48.94 106 ALA A O 1
ATOM 827 N N . VAL A 1 107 ? 12.208 -1.013 -26.956 1.00 49.72 107 VAL A N 1
ATOM 828 C CA . VAL A 1 107 ? 12.109 -0.714 -28.394 1.00 49.72 107 VAL A CA 1
ATOM 829 C C . VAL A 1 107 ? 11.125 0.433 -28.669 1.00 49.72 107 VAL A C 1
ATOM 831 O O . VAL A 1 107 ? 11.408 1.267 -29.526 1.00 49.72 107 VAL A O 1
ATOM 834 N N . GLY A 1 108 ? 10.014 0.526 -27.928 1.00 52.97 108 GLY A N 1
ATOM 835 C CA . GLY A 1 108 ? 9.014 1.595 -28.072 1.00 52.97 108 GLY A CA 1
ATOM 836 C C . GLY A 1 108 ? 9.454 2.973 -27.554 1.00 52.97 108 GLY A C 1
ATOM 837 O O . GLY A 1 108 ? 8.988 3.989 -28.058 1.00 52.97 108 GLY A O 1
ATOM 838 N N . GLN A 1 109 ? 10.378 3.019 -26.589 1.00 44.53 109 GLN A N 1
ATOM 839 C CA . GLN A 1 109 ? 10.934 4.254 -26.004 1.00 44.53 109 GLN A CA 1
ATOM 840 C C . GLN A 1 109 ? 12.189 4.776 -26.720 1.00 44.53 109 GLN A C 1
ATOM 842 O O . GLN A 1 109 ? 12.723 5.838 -26.385 1.00 44.53 109 GLN A O 1
ATOM 847 N N . ALA A 1 110 ? 12.702 4.038 -27.705 1.00 47.12 110 ALA A N 1
ATOM 848 C CA . ALA A 1 110 ? 13.886 4.442 -28.438 1.00 47.12 110 ALA A CA 1
ATOM 849 C C . ALA A 1 110 ? 13.555 5.644 -29.341 1.00 47.12 110 ALA A C 1
ATOM 851 O O . ALA A 1 110 ? 13.044 5.465 -30.447 1.00 47.12 110 ALA A O 1
ATOM 852 N N . ARG A 1 111 ? 13.872 6.861 -28.863 1.00 41.88 111 ARG A N 1
ATOM 853 C CA . ARG A 1 111 ? 13.734 8.156 -29.566 1.00 41.88 111 ARG A CA 1
ATOM 854 C C . ARG A 1 111 ? 13.845 8.002 -31.097 1.00 41.88 111 ARG A C 1
ATOM 856 O O . ARG A 1 111 ? 14.837 7.405 -31.555 1.00 41.88 111 ARG A O 1
ATOM 863 N N . PRO A 1 112 ? 12.897 8.531 -31.899 1.00 40.44 112 PRO A N 1
ATOM 864 C CA . PRO A 1 112 ? 13.037 8.551 -33.353 1.00 40.44 112 PRO A CA 1
ATOM 865 C C . PRO A 1 112 ? 14.344 9.278 -33.707 1.00 40.44 112 PRO A C 1
ATOM 867 O O . PRO A 1 112 ? 14.504 10.447 -33.374 1.00 40.44 112 PRO A O 1
ATOM 870 N N . GLY A 1 113 ? 15.318 8.568 -34.289 1.00 49.94 113 GLY A N 1
ATOM 871 C CA . GLY A 1 113 ? 16.605 9.142 -34.716 1.00 49.94 113 GLY A CA 1
ATOM 872 C C . GLY A 1 113 ? 17.845 8.833 -33.860 1.00 49.94 113 GLY A C 1
ATOM 873 O O . GLY A 1 113 ? 18.943 9.205 -34.263 1.00 49.94 113 GLY A O 1
ATOM 874 N N . ALA A 1 114 ? 17.742 8.129 -32.724 1.00 52.09 114 ALA A N 1
ATOM 875 C CA . ALA A 1 114 ? 18.943 7.740 -31.966 1.00 52.09 114 ALA A CA 1
ATOM 876 C C . ALA A 1 114 ? 19.762 6.646 -32.700 1.00 52.09 114 ALA A C 1
ATOM 878 O O . ALA A 1 114 ? 19.168 5.653 -33.141 1.00 52.09 114 ALA A O 1
ATOM 879 N N . PRO A 1 115 ? 21.108 6.757 -32.792 1.00 61.91 115 PRO A N 1
ATOM 880 C CA . PRO A 1 115 ? 21.961 5.734 -33.392 1.00 61.91 115 PRO A CA 1
ATOM 881 C C . PRO A 1 115 ? 21.737 4.360 -32.752 1.00 61.91 115 PRO A C 1
ATOM 883 O O . PRO A 1 115 ? 21.683 4.234 -31.526 1.00 61.91 115 PRO A O 1
ATOM 886 N N . TRP A 1 116 ? 21.677 3.305 -33.567 1.00 54.97 116 TRP A N 1
ATOM 887 C CA . TRP A 1 116 ? 21.413 1.933 -33.106 1.00 54.97 116 TRP A CA 1
ATOM 888 C C . TRP A 1 116 ? 22.365 1.465 -31.990 1.00 54.97 116 TRP A C 1
ATOM 890 O O . TRP A 1 116 ? 21.964 0.695 -31.123 1.00 54.97 116 TRP A O 1
ATOM 900 N N . ARG A 1 117 ? 23.601 1.986 -31.953 1.00 58.78 117 ARG A N 1
ATOM 901 C CA . ARG A 1 117 ? 24.591 1.710 -30.899 1.00 58.78 117 ARG A CA 1
ATOM 902 C C . ARG A 1 117 ? 24.155 2.229 -29.527 1.00 58.78 117 ARG A C 1
ATOM 904 O O . ARG A 1 117 ? 24.333 1.519 -28.545 1.00 58.78 117 ARG A O 1
ATOM 911 N N . GLN A 1 118 ? 23.550 3.416 -29.455 1.00 58.50 118 GLN A N 1
ATOM 912 C CA . GLN A 1 118 ? 23.018 3.967 -28.202 1.00 58.50 118 GLN A CA 1
ATOM 913 C C . GLN A 1 118 ? 21.778 3.199 -27.739 1.00 58.50 118 GLN A C 1
ATOM 915 O O . GLN A 1 118 ? 21.648 2.911 -26.554 1.00 58.50 118 GLN A O 1
ATOM 920 N N . ARG A 1 119 ? 20.921 2.774 -28.676 1.00 55.38 119 ARG A N 1
ATOM 921 C CA . ARG A 1 119 ? 19.778 1.892 -28.378 1.00 55.38 119 ARG A CA 1
ATOM 922 C C . ARG A 1 119 ? 20.247 0.554 -27.806 1.00 55.38 119 ARG A C 1
ATOM 924 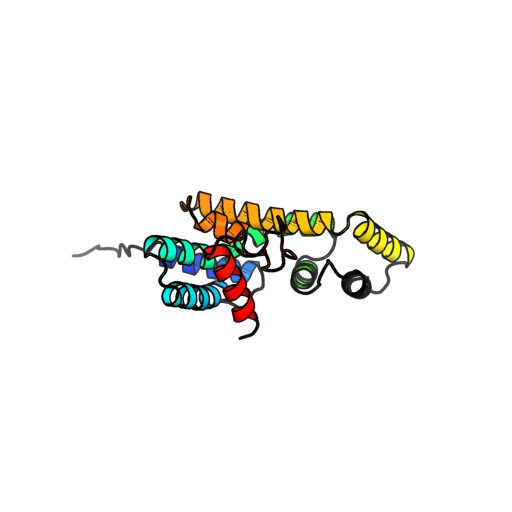O O . ARG A 1 119 ? 19.730 0.091 -26.796 1.00 55.38 119 ARG A O 1
ATOM 931 N N . MET A 1 120 ? 21.283 -0.034 -28.404 1.00 46.44 120 MET A N 1
ATOM 932 C CA . MET A 1 120 ? 21.870 -1.286 -27.930 1.00 46.44 120 MET A CA 1
ATOM 933 C C . MET A 1 120 ? 22.572 -1.109 -26.577 1.00 46.44 120 MET A C 1
ATOM 935 O O . MET A 1 120 ? 22.439 -1.964 -25.711 1.00 46.44 120 MET A O 1
ATOM 939 N N . GLN A 1 121 ? 23.246 0.021 -26.342 1.00 54.12 121 GLN A N 1
ATOM 940 C CA . GLN A 1 121 ? 23.827 0.360 -25.038 1.00 54.12 121 GLN A CA 1
ATOM 941 C C . GLN A 1 121 ? 22.762 0.558 -23.948 1.00 54.12 121 GLN A C 1
ATOM 943 O O . GLN A 1 121 ? 22.986 0.111 -22.827 1.00 54.12 121 GLN A O 1
ATOM 948 N N . GLN A 1 122 ? 21.608 1.160 -24.261 1.00 50.50 122 GLN A N 1
ATOM 949 C CA . GLN A 1 122 ? 20.474 1.296 -23.335 1.00 50.50 122 GLN A CA 1
ATOM 950 C C . GLN A 1 122 ? 19.815 -0.054 -23.024 1.00 50.50 122 GLN A C 1
ATOM 952 O O . GLN A 1 122 ? 19.557 -0.366 -21.866 1.00 50.50 122 GLN A O 1
ATOM 957 N N . ILE A 1 123 ? 19.603 -0.902 -24.032 1.00 51.25 123 ILE A N 1
ATOM 958 C CA . ILE A 1 123 ? 19.076 -2.261 -23.829 1.00 51.25 123 ILE A CA 1
ATOM 959 C C . ILE A 1 123 ? 20.050 -3.093 -22.982 1.00 51.25 123 ILE A C 1
ATOM 961 O O . ILE A 1 123 ? 19.635 -3.790 -22.058 1.00 51.25 123 ILE A O 1
ATOM 965 N N . VAL A 1 124 ? 21.355 -2.984 -23.245 1.00 53.28 124 VAL A N 1
ATOM 966 C CA . VAL A 1 124 ? 22.398 -3.676 -22.476 1.00 53.28 124 VAL A CA 1
ATOM 967 C C . VAL A 1 124 ? 22.530 -3.107 -21.061 1.00 53.28 124 VAL A C 1
ATOM 969 O O . VAL A 1 124 ? 22.760 -3.881 -20.139 1.00 53.28 124 VAL A O 1
ATOM 972 N N . SER A 1 125 ? 22.373 -1.798 -20.839 1.00 51.56 125 SER A N 1
ATOM 973 C CA . SER A 1 125 ? 22.434 -1.210 -19.493 1.00 51.56 125 SER A CA 1
ATOM 974 C C . SER A 1 125 ? 21.211 -1.576 -18.647 1.00 51.56 125 SER A C 1
ATOM 976 O O . SER A 1 125 ? 21.377 -1.909 -17.474 1.00 51.56 125 SER A O 1
ATOM 978 N N . ILE A 1 126 ? 20.015 -1.619 -19.247 1.00 49.59 126 ILE A N 1
ATOM 979 C CA . ILE A 1 126 ? 18.779 -2.113 -18.618 1.00 49.59 126 ILE A CA 1
ATOM 980 C C . ILE A 1 126 ? 18.898 -3.616 -18.328 1.00 49.59 126 ILE A C 1
ATOM 982 O O . ILE A 1 126 ? 18.618 -4.051 -17.214 1.00 49.59 126 ILE A O 1
ATOM 986 N N . GLY A 1 127 ? 19.399 -4.407 -19.283 1.00 51.03 127 GLY A N 1
ATOM 987 C CA . GLY A 1 127 ? 19.621 -5.846 -19.113 1.00 51.03 127 GLY A CA 1
ATOM 988 C C . GLY A 1 127 ? 20.691 -6.189 -18.067 1.00 51.03 127 GLY A C 1
ATOM 989 O O . GLY A 1 127 ? 20.518 -7.136 -17.305 1.00 51.03 127 GLY A O 1
ATOM 990 N N . LYS A 1 128 ? 21.773 -5.401 -17.979 1.00 49.50 128 LYS A N 1
ATOM 991 C CA . LYS A 1 128 ? 22.850 -5.585 -16.988 1.00 49.50 128 LYS A CA 1
ATOM 992 C C . LYS A 1 128 ? 22.477 -5.102 -15.582 1.00 49.50 128 LYS A C 1
ATOM 994 O O . LYS A 1 128 ? 23.005 -5.648 -14.619 1.00 49.50 128 LYS A O 1
ATOM 999 N N . ARG A 1 129 ? 21.598 -4.099 -15.445 1.00 49.88 129 ARG A N 1
ATOM 1000 C CA . ARG A 1 129 ? 21.091 -3.613 -14.140 1.00 49.88 129 ARG A CA 1
ATOM 1001 C C . ARG A 1 129 ? 19.863 -4.398 -13.648 1.00 49.88 129 ARG A C 1
ATOM 1003 O O . ARG A 1 129 ? 19.682 -4.558 -12.444 1.00 49.88 129 ARG A O 1
ATOM 1010 N N . GLY A 1 130 ? 19.119 -5.006 -14.570 1.00 57.06 130 GLY A N 1
ATOM 1011 C CA . GLY A 1 130 ? 18.308 -6.205 -14.366 1.00 57.06 130 GLY A CA 1
ATOM 1012 C C . GLY A 1 130 ? 17.100 -6.098 -13.417 1.00 57.06 130 GLY A C 1
ATOM 1013 O O . GLY A 1 130 ? 16.772 -5.026 -12.908 1.00 57.06 130 GLY A O 1
ATOM 1014 N N . PRO A 1 131 ? 16.453 -7.249 -13.127 1.00 59.75 131 PRO A N 1
ATOM 1015 C CA . PRO A 1 131 ? 15.315 -7.367 -12.202 1.00 59.75 131 PRO A CA 1
ATOM 1016 C C . PRO A 1 131 ? 15.617 -6.895 -10.773 1.00 59.75 131 PRO A C 1
ATOM 1018 O O . PRO A 1 131 ? 14.704 -6.571 -10.018 1.00 59.75 131 PRO A O 1
ATOM 1021 N N . LYS A 1 132 ? 16.901 -6.861 -10.387 1.00 64.25 132 LYS A N 1
ATOM 1022 C CA . LYS A 1 132 ? 17.345 -6.381 -9.072 1.00 64.25 132 LYS A CA 1
ATOM 1023 C C . LYS A 1 132 ? 17.104 -4.881 -8.905 1.00 64.25 132 LYS A C 1
ATOM 1025 O O . LYS A 1 132 ? 16.572 -4.497 -7.874 1.00 64.25 132 LYS A O 1
ATOM 1030 N N . ALA A 1 133 ? 17.404 -4.071 -9.922 1.00 63.22 133 ALA A N 1
ATOM 1031 C CA . ALA A 1 133 ? 17.145 -2.633 -9.878 1.00 63.22 133 ALA A CA 1
ATOM 1032 C C . ALA A 1 133 ? 15.638 -2.325 -9.815 1.00 63.22 133 ALA A C 1
ATOM 1034 O O . ALA A 1 133 ? 15.213 -1.469 -9.048 1.00 63.22 133 ALA A O 1
ATOM 1035 N N . ALA A 1 134 ? 14.807 -3.066 -10.558 1.00 62.84 134 ALA A N 1
ATOM 1036 C CA . ALA A 1 134 ? 13.349 -2.930 -10.478 1.00 62.84 134 ALA A CA 1
ATOM 1037 C C . ALA A 1 134 ? 12.811 -3.298 -9.082 1.00 62.84 134 ALA A C 1
ATOM 1039 O O . ALA A 1 134 ? 12.006 -2.561 -8.515 1.00 62.84 134 ALA A O 1
ATOM 1040 N N . ARG A 1 135 ? 13.307 -4.395 -8.491 1.00 67.12 135 ARG A N 1
ATOM 1041 C CA . ARG A 1 135 ? 12.987 -4.780 -7.108 1.00 67.12 135 ARG A CA 1
ATOM 1042 C C . ARG A 1 135 ? 13.403 -3.706 -6.106 1.00 67.12 135 ARG A C 1
ATOM 1044 O O . ARG A 1 135 ? 12.645 -3.420 -5.190 1.00 67.12 135 ARG A O 1
ATOM 1051 N N . GLU A 1 136 ? 14.577 -3.110 -6.277 1.00 69.50 136 GLU A N 1
ATOM 1052 C CA . GLU A 1 136 ? 15.080 -2.051 -5.401 1.00 69.50 136 GLU A CA 1
ATOM 1053 C C . GLU A 1 136 ? 14.226 -0.778 -5.488 1.00 69.50 136 GLU A C 1
ATOM 1055 O O . GLU A 1 136 ? 13.913 -0.181 -4.462 1.00 69.50 136 GLU A O 1
ATOM 1060 N N . LEU A 1 137 ? 13.746 -0.414 -6.683 1.00 68.12 137 LEU A N 1
ATOM 1061 C CA . LEU A 1 137 ? 12.804 0.697 -6.862 1.00 68.12 137 LEU A CA 1
ATOM 1062 C C . LEU A 1 137 ? 11.475 0.457 -6.148 1.00 68.12 137 LEU A C 1
ATOM 1064 O O . LEU A 1 137 ? 10.975 1.361 -5.477 1.00 68.12 137 LEU A O 1
ATOM 1068 N N . VAL A 1 138 ? 10.909 -0.745 -6.284 1.00 70.44 138 VAL A N 1
ATOM 1069 C CA . VAL A 1 138 ? 9.673 -1.110 -5.579 1.00 70.44 138 VAL A CA 1
ATOM 1070 C C . VAL A 1 138 ? 9.918 -1.123 -4.073 1.00 70.44 138 VAL A C 1
ATOM 1072 O O . VAL A 1 138 ? 9.168 -0.498 -3.332 1.00 70.44 138 VAL A O 1
ATOM 1075 N N . ALA A 1 139 ? 11.020 -1.726 -3.620 1.00 76.75 139 ALA A N 1
ATOM 1076 C CA . ALA A 1 139 ? 11.392 -1.743 -2.212 1.00 76.75 139 ALA A CA 1
ATOM 1077 C C . ALA A 1 139 ? 11.494 -0.329 -1.633 1.00 76.75 139 ALA A C 1
ATOM 1079 O O . ALA A 1 139 ? 10.907 -0.074 -0.589 1.00 76.75 139 ALA A O 1
ATOM 1080 N N . MET A 1 140 ? 12.162 0.598 -2.326 1.00 75.88 140 MET A N 1
ATOM 1081 C CA . MET A 1 140 ? 12.271 1.992 -1.892 1.00 75.88 140 MET A CA 1
ATOM 1082 C C . MET A 1 140 ? 10.920 2.704 -1.810 1.00 75.88 140 MET A C 1
ATOM 1084 O O . MET A 1 140 ? 10.713 3.504 -0.901 1.00 75.88 140 MET A O 1
ATOM 1088 N N . ARG A 1 141 ? 10.002 2.433 -2.745 1.00 81.06 141 ARG A N 1
ATOM 1089 C CA . ARG A 1 141 ? 8.636 2.970 -2.711 1.00 81.06 141 ARG A CA 1
ATOM 1090 C C . ARG A 1 141 ? 7.883 2.466 -1.483 1.00 81.06 141 ARG A C 1
ATOM 1092 O O . ARG A 1 141 ? 7.342 3.273 -0.732 1.00 81.06 141 ARG A O 1
ATOM 1099 N N . CYS A 1 142 ? 7.890 1.154 -1.262 1.00 83.75 142 CYS A N 1
ATOM 1100 C CA . CYS A 1 142 ? 7.185 0.520 -0.152 1.00 83.75 142 CYS A CA 1
ATOM 1101 C C . CYS A 1 142 ? 7.762 0.940 1.208 1.00 83.75 142 CYS A C 1
ATOM 1103 O O . CYS A 1 142 ? 7.006 1.234 2.132 1.00 83.75 142 CYS A O 1
ATOM 1105 N N . THR A 1 143 ? 9.093 1.010 1.342 1.00 86.19 143 THR A N 1
ATOM 1106 C CA . THR A 1 143 ? 9.738 1.436 2.593 1.00 86.19 143 THR A CA 1
ATOM 1107 C C . THR A 1 143 ? 9.473 2.903 2.888 1.00 86.19 143 THR A C 1
ATOM 1109 O O . THR A 1 143 ? 9.042 3.216 3.993 1.00 86.19 143 THR A O 1
ATOM 1112 N N . ARG A 1 144 ? 9.626 3.795 1.901 1.00 85.88 144 ARG A N 1
ATOM 1113 C CA . ARG A 1 144 ? 9.325 5.223 2.084 1.00 85.88 144 ARG A CA 1
ATOM 1114 C C . ARG A 1 144 ? 7.855 5.474 2.379 1.00 85.88 144 ARG A C 1
ATOM 1116 O O . ARG A 1 144 ? 7.560 6.283 3.248 1.00 85.88 144 ARG A O 1
ATOM 1123 N N . GLY A 1 145 ? 6.946 4.775 1.700 1.00 87.62 145 GLY A N 1
ATOM 1124 C CA . GLY A 1 145 ? 5.516 4.849 1.999 1.00 87.62 145 GLY A CA 1
ATOM 1125 C C . GLY A 1 145 ? 5.236 4.461 3.450 1.00 87.62 145 GLY A C 1
ATOM 1126 O O . GLY A 1 145 ? 4.615 5.224 4.184 1.00 87.62 145 GLY A O 1
ATOM 1127 N N . ALA A 1 146 ? 5.785 3.331 3.902 1.00 90.69 146 ALA A N 1
ATOM 1128 C CA . ALA A 1 146 ? 5.664 2.900 5.291 1.00 90.69 146 ALA A CA 1
ATOM 1129 C C . ALA A 1 146 ? 6.265 3.914 6.285 1.00 90.69 146 ALA A C 1
ATOM 1131 O O . ALA A 1 146 ? 5.687 4.144 7.345 1.00 90.69 146 ALA A O 1
ATOM 1132 N N . ASP A 1 147 ? 7.394 4.541 5.955 1.00 90.81 147 ASP A N 1
ATOM 1133 C CA . ASP A 1 147 ? 8.025 5.555 6.805 1.00 90.81 147 ASP A CA 1
ATOM 1134 C C . ASP A 1 147 ? 7.207 6.847 6.887 1.00 90.81 147 ASP A C 1
ATOM 1136 O O . ASP A 1 147 ? 7.086 7.414 7.970 1.00 90.81 147 ASP A O 1
ATOM 1140 N N . ILE A 1 148 ? 6.589 7.286 5.787 1.00 88.75 148 ILE A N 1
ATOM 1141 C CA . ILE A 1 148 ? 5.667 8.431 5.794 1.00 88.75 148 ILE A CA 1
ATOM 1142 C C . ILE A 1 148 ? 4.454 8.124 6.676 1.00 88.75 148 ILE A C 1
ATOM 1144 O O . ILE A 1 148 ? 4.084 8.942 7.514 1.00 88.75 148 ILE A O 1
ATOM 1148 N N . VAL A 1 149 ? 3.874 6.925 6.560 1.00 89.81 149 VAL A N 1
ATOM 1149 C CA . VAL A 1 149 ? 2.756 6.495 7.417 1.00 89.81 149 VAL A CA 1
ATOM 1150 C C . VAL A 1 149 ? 3.150 6.531 8.902 1.00 89.81 149 VAL A C 1
ATOM 1152 O O . VAL A 1 149 ? 2.372 7.018 9.724 1.00 89.81 149 VAL A O 1
ATOM 1155 N N . ARG A 1 150 ? 4.382 6.123 9.244 1.00 91.81 150 ARG A N 1
ATOM 1156 C CA . ARG A 1 150 ? 4.926 6.258 10.610 1.00 91.81 150 ARG A CA 1
ATOM 1157 C C . ARG A 1 150 ? 5.064 7.706 11.054 1.00 91.81 150 ARG A C 1
ATOM 1159 O O . ARG A 1 150 ? 4.686 8.027 12.177 1.00 91.81 150 ARG A O 1
ATOM 1166 N N . GLN A 1 151 ? 5.590 8.575 10.194 1.00 89.19 151 GLN A N 1
ATOM 1167 C CA . GLN A 1 151 ? 5.762 9.999 10.500 1.00 89.19 151 GLN A CA 1
ATOM 1168 C C . GLN A 1 151 ? 4.430 10.713 10.735 1.00 89.19 151 GLN A C 1
ATOM 1170 O O . GLN A 1 151 ? 4.372 11.644 11.532 1.00 89.19 151 GLN A O 1
ATOM 1175 N N . LEU A 1 152 ? 3.358 10.251 10.091 1.00 85.06 152 LEU A N 1
ATOM 1176 C CA . LEU A 1 152 ? 2.007 10.769 10.295 1.00 85.06 152 LEU A CA 1
ATOM 1177 C C . LEU A 1 152 ? 1.316 10.213 11.558 1.00 85.06 152 LEU A C 1
ATOM 1179 O O . LEU A 1 152 ? 0.186 10.596 11.848 1.00 85.06 152 LEU A O 1
ATOM 1183 N N . GLY A 1 153 ? 1.991 9.353 12.330 1.00 84.00 153 GLY A N 1
ATOM 1184 C CA . GLY A 1 153 ? 1.546 8.896 13.652 1.00 84.00 153 GLY A CA 1
ATOM 1185 C C . GLY A 1 153 ? 1.038 7.454 13.715 1.00 84.00 153 GLY A C 1
ATOM 1186 O O . GLY A 1 153 ? 0.757 6.967 14.809 1.00 84.00 153 GLY A O 1
ATOM 1187 N N . TRP A 1 154 ? 0.963 6.735 12.590 1.00 85.19 154 TRP A N 1
ATOM 1188 C CA . TRP A 1 154 ? 0.583 5.317 12.576 1.00 85.19 154 TRP A CA 1
ATOM 1189 C C . TRP A 1 154 ? 1.815 4.425 12.669 1.00 85.19 154 TRP A C 1
ATOM 1191 O O . TRP A 1 154 ? 2.578 4.307 11.716 1.00 85.19 154 TRP A O 1
ATOM 1201 N N . VAL A 1 155 ? 2.017 3.768 13.810 1.00 79.31 155 VAL A N 1
ATOM 1202 C CA . VAL A 1 155 ? 3.230 2.968 14.071 1.00 79.31 155 VAL A CA 1
ATOM 1203 C C . VAL A 1 155 ? 3.008 1.456 14.044 1.00 79.31 155 VAL A C 1
ATOM 1205 O O . VAL A 1 155 ? 3.983 0.710 13.955 1.00 79.31 155 VAL A O 1
ATOM 1208 N N . ASP A 1 156 ? 1.750 1.012 14.070 1.00 83.06 156 ASP A N 1
ATOM 1209 C CA . ASP A 1 156 ? 1.393 -0.396 14.232 1.00 83.06 156 ASP A CA 1
ATOM 1210 C C . ASP A 1 156 ? 1.294 -1.115 12.872 1.00 83.06 156 ASP A C 1
ATOM 1212 O O . ASP A 1 156 ? 2.296 -1.494 12.255 1.00 83.06 156 ASP A O 1
ATOM 1216 N N . VAL A 1 157 ? 0.069 -1.353 12.400 1.00 89.31 157 VAL A N 1
ATOM 1217 C CA . VAL A 1 157 ? -0.202 -2.309 11.321 1.00 89.31 157 VAL A CA 1
ATOM 1218 C C . VAL A 1 157 ? -0.245 -1.610 9.966 1.00 89.31 157 VAL A C 1
ATOM 1220 O O . VAL A 1 157 ? 0.166 -2.204 8.967 1.00 89.31 157 VAL A O 1
ATOM 1223 N N . ALA A 1 158 ? -0.659 -0.342 9.914 1.00 91.50 158 ALA A N 1
ATOM 1224 C CA . ALA A 1 158 ? -0.749 0.423 8.676 1.00 91.50 158 ALA A CA 1
ATOM 1225 C C . ALA A 1 158 ? 0.592 0.533 7.920 1.00 91.50 158 ALA A C 1
ATOM 1227 O O . ALA A 1 158 ? 0.610 0.221 6.725 1.00 91.50 158 ALA A O 1
ATOM 1228 N N . PRO A 1 159 ? 1.744 0.844 8.557 1.00 92.88 159 PRO A N 1
ATOM 1229 C CA . PRO A 1 159 ? 3.033 0.844 7.860 1.00 92.88 159 PRO A CA 1
ATOM 1230 C C . PRO A 1 159 ? 3.394 -0.518 7.268 1.00 92.88 159 PRO A C 1
ATOM 1232 O O . PRO A 1 159 ? 3.969 -0.596 6.185 1.00 92.88 159 PRO A O 1
ATOM 1235 N N . GLN A 1 160 ? 3.068 -1.610 7.969 1.00 93.25 160 GLN A N 1
ATOM 1236 C CA . GLN A 1 160 ? 3.329 -2.961 7.471 1.00 93.25 160 GLN A CA 1
ATOM 1237 C C . GLN A 1 160 ? 2.406 -3.309 6.305 1.00 93.25 160 GLN A C 1
ATOM 1239 O O . GLN A 1 160 ? 2.839 -3.982 5.374 1.00 93.25 160 GLN A O 1
ATOM 1244 N N . ALA A 1 161 ? 1.159 -2.844 6.314 1.00 93.69 161 ALA A N 1
ATOM 1245 C CA . ALA A 1 161 ? 0.258 -3.024 5.186 1.00 93.69 161 ALA A CA 1
ATOM 1246 C C . ALA A 1 161 ? 0.801 -2.330 3.927 1.00 93.69 161 ALA A C 1
ATOM 1248 O O . ALA A 1 161 ? 0.914 -2.978 2.890 1.00 93.69 161 ALA A O 1
ATOM 1249 N N . VAL A 1 162 ? 1.230 -1.067 4.041 1.00 92.56 162 VAL A N 1
ATOM 1250 C CA . VAL A 1 162 ? 1.824 -0.311 2.923 1.00 92.56 162 VAL A CA 1
ATOM 1251 C C . VAL A 1 162 ? 3.141 -0.934 2.450 1.00 92.56 162 VAL A C 1
ATOM 1253 O O . VAL A 1 162 ? 3.377 -1.045 1.249 1.00 92.56 162 VAL A O 1
ATOM 1256 N N . LEU A 1 163 ? 3.978 -1.423 3.370 1.00 92.31 163 LEU A N 1
ATOM 1257 C CA . LEU A 1 163 ? 5.242 -2.081 3.023 1.00 92.31 163 LEU A CA 1
ATOM 1258 C C . LEU A 1 163 ? 5.052 -3.345 2.168 1.00 92.31 163 LEU A C 1
ATOM 1260 O O . LEU A 1 163 ? 5.915 -3.663 1.354 1.00 92.31 163 LEU A O 1
ATOM 1264 N N . ASN A 1 164 ? 3.965 -4.084 2.395 1.00 93.50 164 ASN A N 1
ATOM 1265 C CA . ASN A 1 164 ? 3.702 -5.376 1.757 1.00 93.50 164 ASN A CA 1
ATOM 1266 C C . ASN A 1 164 ? 2.551 -5.302 0.731 1.00 93.50 164 ASN A C 1
ATOM 1268 O O . ASN A 1 164 ? 1.990 -6.335 0.375 1.00 93.50 164 ASN A O 1
ATOM 1272 N N . LEU A 1 165 ? 2.188 -4.097 0.280 1.00 90.94 165 LEU A N 1
ATOM 1273 C CA . LEU A 1 165 ? 1.106 -3.836 -0.678 1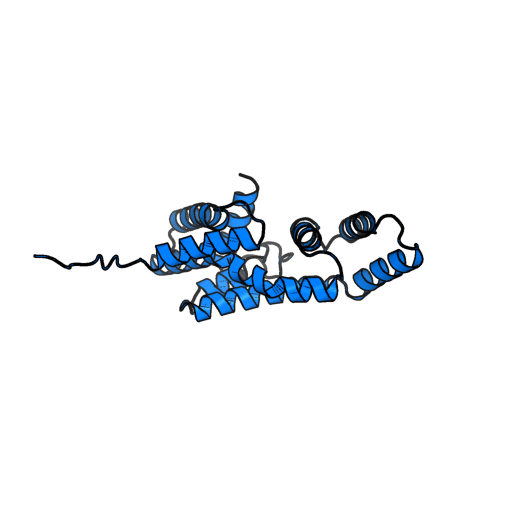.00 90.94 165 LEU A CA 1
ATOM 1274 C C . LEU A 1 165 ? 1.290 -4.585 -2.008 1.00 90.94 165 LEU A C 1
ATOM 1276 O O . LEU A 1 165 ? 0.316 -5.084 -2.563 1.00 90.94 165 LEU A O 1
ATOM 1280 N N . ASP A 1 166 ? 2.531 -4.678 -2.494 1.00 89.56 166 ASP A N 1
ATOM 1281 C CA . ASP A 1 166 ? 2.870 -5.324 -3.774 1.00 89.56 166 ASP A CA 1
ATOM 1282 C C . ASP A 1 166 ? 3.302 -6.789 -3.620 1.00 89.56 166 ASP A C 1
ATOM 1284 O O . ASP A 1 166 ? 3.836 -7.398 -4.554 1.00 89.56 166 ASP A O 1
ATOM 1288 N N . GLU A 1 167 ? 3.117 -7.373 -2.436 1.00 93.75 167 GLU A N 1
ATOM 1289 C CA . GLU A 1 167 ? 3.344 -8.799 -2.248 1.00 93.75 167 GLU A CA 1
ATOM 1290 C C . GLU A 1 167 ? 2.185 -9.584 -2.864 1.00 93.75 167 GLU A C 1
ATOM 1292 O O . GLU A 1 167 ? 1.011 -9.255 -2.692 1.00 93.75 167 GLU A O 1
ATOM 1297 N N . HIS A 1 168 ? 2.505 -10.657 -3.582 1.00 94.12 168 HIS A N 1
ATOM 1298 C CA . HIS A 1 168 ? 1.514 -11.472 -4.276 1.00 94.12 168 HIS A CA 1
ATOM 1299 C C . HIS A 1 168 ? 1.366 -12.819 -3.589 1.00 94.12 168 HIS A C 1
ATOM 1301 O O . HIS A 1 168 ? 2.341 -13.408 -3.129 1.00 94.12 168 HIS A O 1
ATOM 1307 N N . TRP A 1 169 ? 0.144 -13.351 -3.579 1.00 94.50 169 TRP A N 1
ATOM 1308 C CA . TRP A 1 169 ? -0.183 -14.609 -2.905 1.00 94.50 169 TRP A CA 1
ATOM 1309 C C . TRP A 1 169 ? 0.728 -15.785 -3.307 1.00 94.50 169 TRP A C 1
ATOM 1311 O O . TRP A 1 169 ? 1.078 -16.616 -2.468 1.00 94.50 169 TRP A O 1
ATOM 1321 N N . ASP A 1 170 ? 1.145 -15.831 -4.573 1.00 93.50 170 ASP A N 1
ATOM 1322 C CA . ASP A 1 170 ? 2.002 -16.862 -5.166 1.00 93.50 170 ASP A CA 1
ATOM 1323 C C . ASP A 1 170 ? 3.514 -16.641 -4.944 1.00 93.50 170 ASP A C 1
ATOM 1325 O O . ASP A 1 170 ? 4.328 -17.500 -5.307 1.00 93.50 170 ASP A O 1
ATOM 1329 N N . GLY A 1 171 ? 3.909 -15.530 -4.316 1.00 91.75 171 GLY A N 1
ATOM 1330 C CA . GLY A 1 171 ? 5.299 -15.139 -4.078 1.00 91.75 171 GLY A CA 1
ATOM 1331 C C . GLY A 1 171 ? 5.984 -14.452 -5.252 1.00 91.75 171 GLY A C 1
ATOM 1332 O O . GLY A 1 171 ? 7.193 -14.236 -5.193 1.00 91.75 171 GLY A O 1
ATOM 1333 N N . SER A 1 172 ? 5.256 -14.109 -6.318 1.00 86.38 172 SER A N 1
ATOM 1334 C CA . SER A 1 172 ? 5.816 -13.336 -7.431 1.00 86.38 172 SER A CA 1
ATOM 1335 C C . SER A 1 172 ? 5.938 -11.838 -7.115 1.00 86.38 172 SER A C 1
ATOM 1337 O O . SER A 1 172 ? 6.443 -11.082 -7.947 1.00 86.38 172 SER A O 1
ATOM 1339 N N . GLY A 1 173 ? 5.412 -11.408 -5.965 1.00 84.50 173 GLY A N 1
ATOM 1340 C CA . GLY A 1 173 ? 5.368 -10.019 -5.534 1.00 84.50 173 GLY A CA 1
ATOM 1341 C C . GLY A 1 173 ? 6.698 -9.499 -5.003 1.00 84.50 173 GLY A C 1
ATOM 1342 O O . GLY A 1 173 ? 7.727 -10.180 -5.000 1.00 84.50 173 GLY A O 1
ATOM 1343 N N . GLN A 1 174 ? 6.675 -8.239 -4.597 1.00 84.44 174 GLN A N 1
ATOM 1344 C CA . GLN A 1 174 ? 7.838 -7.484 -4.152 1.00 84.44 174 GLN A CA 1
ATOM 1345 C C . GLN A 1 174 ? 7.477 -6.726 -2.863 1.00 84.44 174 GLN A C 1
ATOM 1347 O O . GLN A 1 174 ? 6.303 -6.446 -2.635 1.00 84.44 174 GLN A O 1
ATOM 1352 N N . PRO A 1 175 ? 8.460 -6.343 -2.029 1.00 82.94 175 PRO A N 1
ATOM 1353 C CA . PRO A 1 175 ? 9.906 -6.480 -2.234 1.00 82.94 175 PRO A CA 1
ATOM 1354 C C . PRO A 1 175 ? 10.536 -7.784 -1.722 1.00 82.94 175 PRO A C 1
ATOM 1356 O O . PRO A 1 175 ? 11.668 -8.091 -2.104 1.00 82.94 175 PRO A O 1
ATOM 1359 N N . LYS A 1 176 ? 9.858 -8.537 -0.851 1.00 88.62 176 LYS A N 1
ATOM 1360 C CA . LYS A 1 176 ? 10.406 -9.731 -0.186 1.00 88.62 176 LYS A CA 1
ATOM 1361 C C . LYS A 1 176 ? 9.989 -11.035 -0.868 1.00 88.62 176 LYS A C 1
ATOM 1363 O O . LYS A 1 176 ? 10.660 -12.042 -0.653 1.00 88.62 176 LYS A O 1
ATOM 1368 N N . GLY A 1 177 ? 8.931 -11.030 -1.681 1.00 91.00 177 GLY A N 1
ATOM 1369 C CA . GLY A 1 177 ? 8.408 -12.242 -2.320 1.00 91.00 177 GLY A CA 1
ATOM 1370 C C . GLY A 1 177 ? 7.709 -13.157 -1.314 1.00 91.00 177 GLY A C 1
ATOM 1371 O O . GLY A 1 177 ? 7.904 -14.375 -1.322 1.00 91.00 177 GLY A O 1
ATOM 1372 N N . LEU A 1 178 ? 6.945 -12.562 -0.395 1.00 94.88 178 LEU A N 1
ATOM 1373 C CA . LEU A 1 178 ? 6.181 -13.281 0.621 1.00 94.88 178 LEU A CA 1
ATOM 1374 C C . LEU A 1 178 ? 5.081 -14.124 -0.032 1.00 94.88 178 LEU A C 1
ATOM 1376 O O . LEU A 1 178 ? 4.532 -13.763 -1.066 1.00 94.88 178 LEU A O 1
ATOM 1380 N N . ARG A 1 179 ? 4.744 -15.258 0.591 1.00 96.94 179 ARG A N 1
ATOM 1381 C CA . ARG A 1 179 ? 3.777 -16.230 0.060 1.00 96.94 179 AR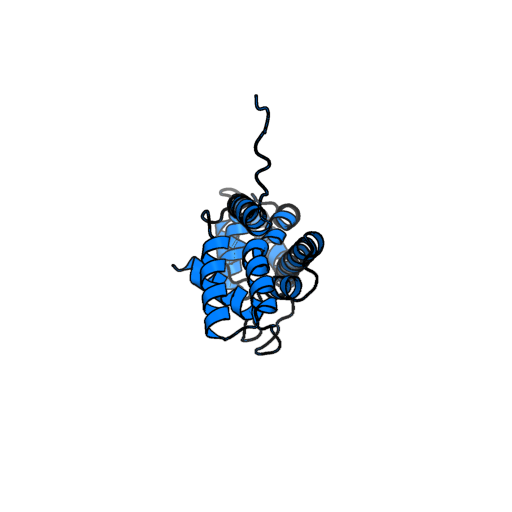G A CA 1
ATOM 1382 C C . ARG A 1 179 ? 2.613 -16.458 1.005 1.00 96.94 179 ARG A C 1
ATOM 1384 O O . ARG A 1 179 ? 2.813 -16.675 2.201 1.00 96.94 179 ARG A O 1
ATOM 1391 N N . GLY A 1 180 ? 1.404 -16.483 0.454 1.00 95.81 180 GLY A N 1
ATOM 1392 C CA . GLY A 1 180 ? 0.189 -16.815 1.189 1.00 95.81 180 GLY A CA 1
ATOM 1393 C C . GLY A 1 180 ? 0.020 -15.997 2.472 1.00 95.81 180 GLY A C 1
ATOM 1394 O O . GLY A 1 180 ? 0.025 -14.766 2.466 1.00 95.81 180 GLY A O 1
ATOM 1395 N N . HIS A 1 181 ? -0.091 -16.701 3.598 1.00 96.69 181 HIS A N 1
ATOM 1396 C CA . HIS A 1 181 ? -0.282 -16.107 4.923 1.00 96.69 181 HIS A CA 1
ATOM 1397 C C . HIS A 1 181 ? 0.954 -15.407 5.500 1.00 96.69 181 HIS A C 1
ATOM 1399 O O . HIS A 1 181 ? 0.828 -14.731 6.518 1.00 96.69 181 HIS A O 1
ATOM 1405 N N . ALA A 1 182 ? 2.122 -15.514 4.856 1.00 96.62 182 ALA A N 1
ATOM 1406 C CA . ALA A 1 182 ? 3.267 -14.684 5.219 1.00 96.62 182 ALA A CA 1
ATOM 1407 C C . ALA A 1 182 ? 3.003 -13.195 4.929 1.00 96.62 182 ALA A C 1
ATOM 1409 O O . ALA A 1 182 ? 3.624 -12.337 5.550 1.00 96.62 182 ALA A O 1
ATOM 1410 N N . ILE A 1 183 ? 2.070 -12.883 4.019 1.00 96.62 183 ILE A N 1
ATOM 1411 C CA . ILE A 1 183 ? 1.622 -11.516 3.750 1.00 96.62 183 ILE A CA 1
ATOM 1412 C C . ILE A 1 183 ? 0.587 -11.116 4.818 1.00 96.62 183 ILE A C 1
ATOM 1414 O O . ILE A 1 183 ? -0.456 -11.782 4.940 1.00 96.62 183 ILE A O 1
ATOM 1418 N N . PRO A 1 184 ? 0.810 -10.016 5.564 1.00 94.94 184 PRO A N 1
ATOM 1419 C CA . PRO A 1 184 ? -0.164 -9.504 6.523 1.00 94.94 184 PRO A CA 1
ATOM 1420 C C . PRO A 1 184 ? -1.547 -9.328 5.889 1.00 94.94 184 PRO A C 1
ATOM 1422 O O . PRO A 1 184 ? -1.660 -8.920 4.732 1.00 94.94 184 PRO A O 1
ATOM 1425 N N . ILE A 1 185 ? -2.614 -9.629 6.637 1.00 96.00 185 ILE A N 1
ATOM 1426 C CA . ILE A 1 185 ? -3.984 -9.591 6.100 1.00 96.00 185 ILE A CA 1
ATOM 1427 C C . ILE A 1 185 ? -4.348 -8.215 5.529 1.00 96.00 185 ILE A C 1
ATOM 1429 O O . ILE A 1 185 ? -4.887 -8.147 4.429 1.00 96.00 185 ILE A O 1
ATOM 1433 N N . LEU A 1 186 ? -3.958 -7.127 6.201 1.00 96.12 186 LEU A N 1
ATOM 1434 C CA . LEU A 1 186 ? -4.173 -5.770 5.695 1.00 96.12 186 LEU A CA 1
ATOM 1435 C C . LEU A 1 186 ? -3.425 -5.520 4.377 1.00 96.12 186 LEU A C 1
ATOM 1437 O O . LEU A 1 186 ? -4.003 -4.919 3.484 1.00 96.12 186 LEU A O 1
ATOM 1441 N N . GLY A 1 187 ? -2.199 -6.035 4.214 1.00 95.38 187 GLY A N 1
ATOM 1442 C CA . GLY A 1 187 ? -1.450 -5.942 2.952 1.00 95.38 187 GLY A CA 1
ATOM 1443 C C . GLY A 1 187 ? -2.149 -6.672 1.800 1.00 95.38 187 GLY A C 1
ATOM 1444 O O . GLY A 1 187 ? -2.259 -6.138 0.701 1.00 95.38 187 GLY A O 1
ATOM 1445 N N . ARG A 1 188 ? -2.728 -7.851 2.073 1.00 96.81 188 ARG A N 1
ATOM 1446 C CA . ARG A 1 188 ? -3.526 -8.605 1.088 1.00 96.81 188 ARG A CA 1
ATOM 1447 C C . ARG A 1 188 ? -4.791 -7.856 0.669 1.00 96.81 188 ARG A C 1
ATOM 1449 O O . ARG A 1 188 ? -5.120 -7.838 -0.513 1.00 96.81 188 ARG A O 1
ATOM 1456 N N . ILE A 1 189 ? -5.489 -7.237 1.624 1.00 97.50 189 ILE A N 1
ATOM 1457 C CA . ILE A 1 189 ? -6.672 -6.411 1.339 1.00 97.50 189 ILE A CA 1
ATOM 1458 C C . ILE A 1 189 ? -6.275 -5.181 0.516 1.00 97.50 189 ILE A C 1
ATOM 1460 O O . ILE A 1 189 ? -6.958 -4.865 -0.452 1.00 97.50 189 ILE A O 1
ATOM 1464 N N . LEU A 1 190 ? -5.164 -4.528 0.867 1.00 95.44 190 LEU A N 1
ATOM 1465 C CA . LEU A 1 190 ? -4.606 -3.385 0.145 1.00 95.44 190 LEU A CA 1
ATOM 1466 C C . LEU A 1 190 ? -4.339 -3.723 -1.331 1.00 95.44 190 LEU A C 1
ATOM 1468 O O . LEU A 1 190 ? -4.860 -3.047 -2.218 1.00 95.44 190 LEU A O 1
ATOM 1472 N N . GLY A 1 191 ? -3.590 -4.802 -1.588 1.00 93.88 191 GLY A N 1
ATOM 1473 C CA . GLY A 1 191 ? -3.253 -5.235 -2.947 1.00 93.88 191 GLY A CA 1
ATOM 1474 C C . GLY A 1 191 ? -4.486 -5.626 -3.765 1.00 93.88 191 GLY A C 1
ATOM 1475 O O . GLY A 1 191 ? -4.606 -5.246 -4.931 1.00 93.88 191 GLY A O 1
ATOM 1476 N N . LEU A 1 192 ? -5.451 -6.316 -3.143 1.00 95.38 192 LEU A N 1
ATOM 1477 C CA . LEU A 1 192 ? -6.734 -6.636 -3.773 1.00 95.38 192 LEU A CA 1
ATOM 1478 C C . LEU A 1 192 ? -7.510 -5.366 -4.137 1.00 95.38 192 LEU A C 1
ATOM 1480 O O . LEU A 1 192 ? -7.934 -5.220 -5.279 1.00 95.38 192 LEU A O 1
ATOM 1484 N N . ALA A 1 193 ? -7.694 -4.456 -3.180 1.00 95.81 193 ALA A N 1
ATOM 1485 C CA . ALA A 1 193 ? -8.497 -3.254 -3.363 1.00 95.81 193 ALA A CA 1
ATOM 1486 C C . ALA A 1 193 ? -7.912 -2.329 -4.435 1.00 95.81 193 ALA A C 1
ATOM 1488 O O . ALA A 1 193 ? -8.653 -1.855 -5.288 1.00 95.81 193 ALA A O 1
ATOM 1489 N N . GLN A 1 194 ? -6.590 -2.133 -4.434 1.00 90.75 194 GLN A N 1
ATOM 1490 C CA . GLN A 1 194 ? -5.899 -1.372 -5.475 1.00 90.75 194 GLN A CA 1
ATOM 1491 C C . GLN A 1 194 ? -6.057 -2.021 -6.850 1.00 90.75 194 GLN A C 1
ATOM 1493 O O . GLN A 1 194 ? -6.292 -1.327 -7.831 1.00 90.75 194 GLN A O 1
ATOM 1498 N N . THR A 1 195 ? -5.933 -3.347 -6.930 1.00 90.44 195 THR A N 1
ATOM 1499 C CA . THR A 1 195 ? -6.061 -4.049 -8.211 1.00 90.44 195 THR A CA 1
ATOM 1500 C C . THR A 1 195 ? -7.481 -3.935 -8.748 1.00 90.44 195 THR A C 1
ATOM 1502 O O . THR A 1 195 ? -7.661 -3.583 -9.905 1.00 90.44 195 THR A O 1
ATOM 1505 N N . VAL A 1 196 ? -8.489 -4.211 -7.917 1.00 92.25 196 VAL A N 1
ATOM 1506 C CA . VAL A 1 196 ? -9.901 -4.174 -8.322 1.00 92.25 196 VAL A CA 1
ATOM 1507 C C . VAL A 1 196 ? -10.318 -2.772 -8.749 1.00 92.25 196 VAL A C 1
ATOM 1509 O O . VAL A 1 196 ? -10.995 -2.643 -9.763 1.00 92.25 196 VAL A O 1
ATOM 1512 N N . GLU A 1 197 ? -9.892 -1.744 -8.013 1.00 91.88 197 GLU A N 1
ATOM 1513 C CA . GLU A 1 197 ? -10.233 -0.353 -8.315 1.00 91.88 197 GLU A CA 1
ATOM 1514 C C . GLU A 1 197 ? -9.781 0.076 -9.715 1.00 91.88 197 GLU A C 1
ATOM 1516 O O . GLU A 1 197 ? -10.510 0.791 -10.385 1.00 91.88 197 GLU A O 1
ATOM 1521 N N . ILE A 1 198 ? -8.633 -0.400 -10.200 1.00 82.44 198 ILE A N 1
ATOM 1522 C CA . ILE A 1 198 ? -8.111 0.005 -11.514 1.00 82.44 198 ILE A CA 1
ATOM 1523 C C . ILE A 1 198 ? -8.976 -0.532 -12.669 1.00 82.44 198 ILE A C 1
ATOM 1525 O O . ILE A 1 198 ? -8.982 0.035 -13.763 1.00 82.44 198 ILE A O 1
ATOM 1529 N N . PHE A 1 199 ? -9.693 -1.640 -12.458 1.00 78.38 199 PHE A N 1
ATOM 1530 C CA . PHE A 1 199 ? -10.504 -2.291 -13.492 1.00 78.38 199 PHE A CA 1
ATOM 1531 C C . PHE A 1 199 ? -11.989 -1.895 -13.461 1.00 78.38 199 PHE A C 1
ATOM 1533 O O . PHE A 1 199 ? -12.746 -2.406 -14.291 1.00 78.38 199 PHE A O 1
ATOM 1540 N N . TRP A 1 200 ? -12.407 -1.031 -12.530 1.00 59.12 200 TRP A N 1
ATOM 1541 C CA . TRP A 1 200 ? -13.807 -0.659 -12.290 1.00 59.12 200 TRP A CA 1
ATOM 1542 C C . TRP A 1 200 ? -13.998 0.856 -12.227 1.00 59.12 200 TRP A C 1
ATOM 1544 O O . TRP A 1 200 ? -14.899 1.350 -12.940 1.00 59.12 200 TRP A O 1
#